Protein AF-A0A9W9FT35-F1 (afdb_monomer)

Structure (mmCIF, N/CA/C/O backbone):
data_AF-A0A9W9FT35-F1
#
_entry.id   AF-A0A9W9FT35-F1
#
loop_
_atom_site.group_PDB
_atom_site.id
_atom_site.type_symbol
_atom_site.label_atom_id
_atom_site.label_alt_id
_atom_site.label_comp_id
_atom_site.label_asym_id
_atom_site.label_entity_id
_atom_site.label_seq_id
_atom_site.pdbx_PDB_ins_code
_atom_site.Cartn_x
_atom_site.Cartn_y
_atom_site.Cartn_z
_atom_site.occupancy
_atom_site.B_iso_or_equiv
_atom_site.auth_seq_id
_atom_site.auth_comp_id
_atom_site.auth_asym_id
_atom_site.auth_atom_id
_atom_site.pdbx_PDB_model_num
ATOM 1 N N . MET A 1 1 ? 3.131 8.520 2.954 1.00 94.62 1 MET A N 1
ATOM 2 C CA . MET A 1 1 ? 3.836 8.075 1.724 1.00 94.62 1 MET A CA 1
ATOM 3 C C . MET A 1 1 ? 5.342 8.250 1.910 1.00 94.62 1 MET A C 1
ATOM 5 O O . MET A 1 1 ? 5.723 8.870 2.894 1.00 94.62 1 MET A O 1
ATOM 9 N N . ALA A 1 2 ? 6.192 7.709 1.034 1.00 96.25 2 ALA A N 1
ATOM 10 C CA . ALA A 1 2 ? 7.649 7.810 1.174 1.00 96.25 2 ALA A CA 1
ATOM 11 C C . ALA A 1 2 ? 8.342 8.036 -0.174 1.00 96.25 2 ALA A C 1
ATOM 13 O O . ALA A 1 2 ? 7.805 7.649 -1.210 1.00 96.25 2 ALA A O 1
ATOM 14 N N . TRP A 1 3 ? 9.526 8.645 -0.156 1.00 96.62 3 TRP A N 1
ATOM 15 C CA . TRP A 1 3 ? 10.438 8.666 -1.301 1.00 96.62 3 TRP A CA 1
ATOM 16 C C . TRP A 1 3 ? 11.377 7.457 -1.306 1.00 96.62 3 TRP A C 1
ATOM 18 O O . TRP A 1 3 ? 11.742 6.970 -0.234 1.00 96.62 3 TRP A O 1
ATOM 28 N N . PRO A 1 4 ? 11.832 7.008 -2.493 1.00 95.25 4 PRO A N 1
ATOM 29 C CA . PRO A 1 4 ? 12.900 6.029 -2.567 1.00 95.25 4 PRO A CA 1
ATOM 30 C C . PRO A 1 4 ? 14.214 6.643 -2.067 1.00 95.25 4 PRO A C 1
ATOM 32 O O . PRO A 1 4 ? 14.621 7.726 -2.507 1.00 95.25 4 PRO A O 1
ATOM 35 N N . GLY A 1 5 ? 14.893 5.934 -1.168 1.00 94.88 5 GLY A N 1
ATOM 36 C CA . GLY A 1 5 ? 16.193 6.357 -0.653 1.00 94.88 5 GLY A CA 1
ATOM 37 C C . GLY A 1 5 ? 17.278 6.330 -1.735 1.00 94.88 5 GLY A C 1
ATOM 38 O O . GLY A 1 5 ? 17.277 5.465 -2.612 1.00 94.88 5 GLY A O 1
ATOM 39 N N . ASN A 1 6 ? 18.244 7.251 -1.668 1.00 93.56 6 ASN A N 1
ATOM 40 C CA . ASN A 1 6 ? 19.307 7.374 -2.679 1.00 93.56 6 ASN A CA 1
ATOM 41 C C . ASN A 1 6 ? 20.170 6.107 -2.831 1.00 93.56 6 ASN A C 1
ATOM 43 O O . ASN A 1 6 ? 20.724 5.858 -3.900 1.00 93.56 6 ASN A O 1
ATOM 47 N N . LYS A 1 7 ? 20.286 5.298 -1.773 1.00 92.12 7 LYS A N 1
ATOM 48 C CA . LYS A 1 7 ? 21.061 4.048 -1.746 1.00 92.12 7 LYS A CA 1
ATOM 49 C C . LYS A 1 7 ? 20.184 2.810 -1.943 1.00 92.12 7 LYS A C 1
ATOM 51 O O . LYS A 1 7 ? 20.656 1.697 -1.732 1.00 92.12 7 LYS A O 1
ATOM 56 N N . ASN A 1 8 ? 18.910 2.975 -2.303 1.00 90.19 8 ASN A N 1
ATOM 57 C CA . ASN A 1 8 ? 18.023 1.843 -2.527 1.00 90.19 8 ASN A CA 1
ATOM 58 C C . ASN A 1 8 ? 18.444 1.091 -3.812 1.00 90.19 8 ASN A C 1
ATOM 60 O O . ASN A 1 8 ? 18.401 1.692 -4.891 1.00 90.19 8 ASN A O 1
ATOM 64 N N . PRO A 1 9 ? 18.826 -0.200 -3.732 1.00 87.38 9 PRO A N 1
ATOM 65 C CA . PRO A 1 9 ? 19.343 -0.956 -4.874 1.00 87.38 9 PRO A CA 1
ATOM 66 C C . PRO A 1 9 ? 18.324 -1.116 -6.015 1.00 87.38 9 PRO A C 1
ATOM 68 O O . PRO A 1 9 ? 18.724 -1.208 -7.175 1.00 87.38 9 PRO A O 1
ATOM 71 N N . ASN A 1 10 ? 17.022 -1.069 -5.718 1.00 85.00 10 ASN A N 1
ATOM 72 C CA . ASN A 1 10 ? 15.951 -1.281 -6.692 1.00 85.00 10 ASN A CA 1
ATOM 73 C C . ASN A 1 10 ? 15.797 -0.116 -7.686 1.00 85.00 10 ASN A C 1
ATOM 75 O O . ASN A 1 10 ? 15.223 -0.290 -8.760 1.00 85.00 10 ASN A O 1
ATOM 79 N N . TYR A 1 11 ? 16.359 1.061 -7.379 1.00 87.81 11 TYR A N 1
ATOM 80 C CA . TYR A 1 11 ? 16.189 2.281 -8.182 1.00 87.81 11 TYR A CA 1
ATOM 81 C C . TYR A 1 11 ? 17.504 2.851 -8.740 1.00 87.81 11 TYR A C 1
ATOM 83 O O . TYR A 1 11 ? 17.547 4.004 -9.162 1.00 87.81 11 TYR A O 1
ATOM 91 N N . GLN A 1 12 ? 18.579 2.055 -8.787 1.00 86.25 12 GLN A N 1
ATOM 92 C CA . GLN A 1 12 ? 19.913 2.517 -9.217 1.00 86.25 12 GLN A CA 1
ATOM 93 C C . GLN A 1 12 ? 20.085 2.658 -10.741 1.00 86.25 12 GLN A C 1
ATOM 95 O O . GLN A 1 12 ? 21.112 3.151 -11.210 1.00 86.25 12 GLN A O 1
ATOM 100 N N . LYS A 1 13 ? 19.090 2.261 -11.547 1.00 85.75 13 LYS A N 1
ATOM 101 C CA . LYS A 1 13 ? 19.099 2.519 -12.996 1.00 85.75 13 LYS A CA 1
ATOM 102 C C . LYS A 1 13 ? 19.101 4.030 -13.261 1.00 85.75 13 LYS A C 1
ATOM 104 O O . LYS A 1 13 ? 18.364 4.776 -12.612 1.00 85.75 13 LYS A O 1
ATOM 109 N N . ASN A 1 14 ? 19.882 4.473 -14.250 1.00 82.75 14 ASN A N 1
ATOM 110 C CA . ASN A 1 14 ? 20.058 5.896 -14.558 1.00 82.75 14 ASN A CA 1
ATOM 111 C C . ASN A 1 14 ? 18.705 6.627 -14.692 1.00 82.75 14 ASN A C 1
ATOM 113 O O . ASN A 1 14 ? 17.808 6.165 -15.394 1.00 82.75 14 ASN A O 1
ATOM 117 N N . GLY A 1 15 ? 18.548 7.744 -13.979 1.00 84.31 15 GLY A N 1
ATOM 118 C CA . GLY A 1 15 ? 17.333 8.564 -13.974 1.00 84.31 15 GLY A CA 1
ATOM 119 C C . GLY A 1 15 ? 16.149 8.031 -13.151 1.00 84.31 15 GLY A C 1
ATOM 120 O O . GLY A 1 15 ? 15.215 8.795 -12.905 1.00 84.31 15 GLY A O 1
ATOM 121 N N . SER A 1 16 ? 16.179 6.785 -12.661 1.00 86.44 16 SER A N 1
ATOM 122 C CA . SER A 1 16 ? 15.024 6.164 -11.982 1.00 86.44 16 SER A CA 1
ATOM 123 C C . SER A 1 16 ? 14.661 6.865 -10.673 1.00 86.44 16 SER A C 1
ATOM 125 O O . SER A 1 16 ? 13.506 7.236 -10.481 1.00 86.44 16 SER A O 1
ATOM 127 N N . LEU A 1 17 ? 15.643 7.146 -9.808 1.00 90.94 17 LEU A N 1
ATOM 128 C CA . LEU A 1 17 ? 15.420 7.897 -8.563 1.00 90.94 17 LEU A CA 1
ATOM 129 C C . LEU A 1 17 ? 14.847 9.298 -8.804 1.00 90.94 17 LEU A 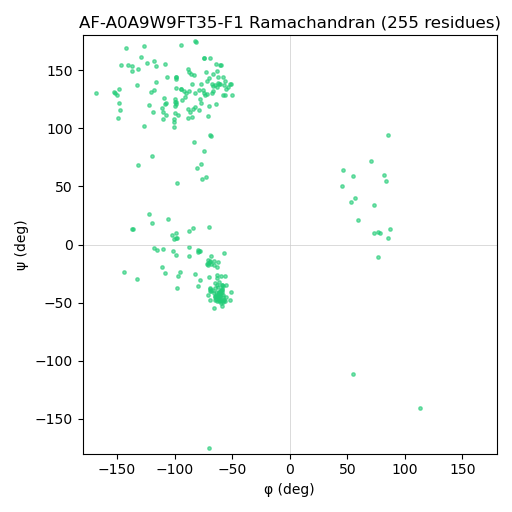C 1
ATOM 131 O O . LEU A 1 17 ? 14.020 9.775 -8.031 1.00 90.94 17 LEU A O 1
ATOM 135 N N . VAL A 1 18 ? 15.297 9.987 -9.856 1.00 90.62 18 VAL A N 1
ATOM 136 C CA . VAL A 1 18 ? 14.799 11.331 -10.188 1.00 90.62 18 VAL A CA 1
ATOM 137 C C . VAL A 1 18 ? 13.353 11.247 -10.664 1.00 90.62 18 VAL A C 1
ATOM 139 O O . VAL A 1 18 ? 12.507 11.981 -10.158 1.00 90.62 18 VAL A O 1
ATOM 142 N N . ARG A 1 19 ? 13.054 10.320 -11.583 1.00 88.94 19 ARG A N 1
ATOM 143 C CA . ARG A 1 19 ? 11.694 10.095 -12.082 1.00 88.94 19 ARG A CA 1
ATOM 144 C C . ARG A 1 19 ? 10.741 9.725 -10.947 1.00 88.94 19 ARG A C 1
ATOM 146 O O . ARG A 1 19 ? 9.741 10.405 -10.772 1.00 88.94 19 ARG A O 1
ATOM 153 N N . MET A 1 20 ? 11.080 8.720 -10.139 1.00 90.31 20 MET A N 1
ATOM 154 C CA . MET A 1 20 ? 10.239 8.271 -9.023 1.00 90.31 20 MET A CA 1
ATOM 155 C C . MET A 1 20 ? 9.955 9.393 -8.023 1.00 90.31 20 MET A C 1
ATOM 157 O O . MET A 1 20 ? 8.814 9.567 -7.605 1.00 90.31 20 MET A O 1
ATOM 161 N N . ARG A 1 21 ? 10.964 10.196 -7.663 1.00 93.62 21 ARG A N 1
ATOM 162 C CA . ARG A 1 21 ? 10.756 11.345 -6.769 1.00 93.62 21 ARG A CA 1
ATOM 163 C C . ARG A 1 21 ? 9.844 12.397 -7.392 1.00 93.62 21 ARG A C 1
ATOM 165 O O . ARG A 1 21 ? 8.976 12.901 -6.690 1.00 93.62 21 ARG A O 1
ATOM 172 N N . ASN A 1 22 ? 9.988 12.690 -8.686 1.00 93.19 22 ASN A N 1
ATOM 173 C CA . ASN A 1 22 ? 9.091 13.614 -9.384 1.00 93.19 22 ASN A CA 1
ATOM 174 C C . ASN A 1 22 ? 7.633 13.122 -9.361 1.00 93.19 22 ASN A C 1
ATOM 176 O O . ASN A 1 22 ? 6.750 13.901 -9.007 1.00 93.19 22 ASN A O 1
ATOM 180 N N . GLU A 1 23 ? 7.391 11.845 -9.673 1.00 91.31 23 GLU A N 1
ATOM 181 C CA . GLU A 1 23 ? 6.044 11.254 -9.656 1.00 91.31 23 GLU A CA 1
ATOM 182 C C . GLU A 1 23 ? 5.439 11.272 -8.246 1.00 91.31 23 GLU A C 1
ATOM 184 O O . GLU A 1 23 ? 4.330 11.759 -8.036 1.00 91.31 23 GLU A O 1
ATOM 189 N N . LEU A 1 24 ? 6.196 10.829 -7.238 1.00 94.81 24 LEU A N 1
ATOM 190 C CA . LEU A 1 24 ? 5.739 10.830 -5.847 1.00 94.81 24 LEU A CA 1
ATOM 191 C C . LEU A 1 24 ? 5.507 12.250 -5.319 1.00 94.81 24 LEU A C 1
ATOM 193 O O . LEU A 1 24 ? 4.590 12.462 -4.530 1.00 94.81 24 LEU A O 1
ATOM 197 N N . THR A 1 25 ? 6.288 13.238 -5.764 1.00 96.00 25 THR A N 1
ATOM 198 C CA . THR A 1 25 ? 6.014 14.650 -5.474 1.00 96.00 25 THR A CA 1
ATOM 199 C C . THR A 1 25 ? 4.713 15.114 -6.116 1.00 96.00 25 THR A C 1
ATOM 201 O O . THR A 1 25 ? 3.930 15.777 -5.441 1.00 96.00 25 THR A O 1
ATOM 204 N N . ALA A 1 26 ? 4.458 14.775 -7.381 1.00 94.19 26 ALA A N 1
ATOM 205 C CA . ALA A 1 26 ? 3.217 15.146 -8.057 1.00 94.19 26 ALA A CA 1
ATOM 206 C C . ALA A 1 26 ? 1.992 14.533 -7.357 1.00 94.19 26 ALA A C 1
ATOM 208 O O . ALA A 1 26 ? 1.019 15.238 -7.096 1.00 94.19 26 ALA A O 1
ATOM 209 N N . ILE A 1 27 ? 2.079 13.257 -6.967 1.00 94.19 27 ILE A N 1
ATOM 210 C CA . ILE A 1 27 ? 1.039 12.564 -6.194 1.00 94.19 27 ILE A CA 1
ATOM 211 C C . ILE A 1 27 ? 0.830 13.241 -4.835 1.00 94.19 27 ILE A C 1
ATOM 213 O O . ILE A 1 27 ? -0.304 13.548 -4.476 1.00 94.19 27 ILE A O 1
ATOM 217 N N . ALA A 1 28 ? 1.907 13.520 -4.091 1.00 95.94 28 ALA A N 1
ATOM 218 C CA . ALA A 1 28 ? 1.822 14.187 -2.793 1.00 95.94 28 ALA A CA 1
ATOM 219 C C . ALA A 1 28 ? 1.140 15.556 -2.899 1.00 95.94 28 ALA A C 1
ATOM 221 O O . ALA A 1 28 ? 0.249 15.839 -2.106 1.00 95.94 28 ALA A O 1
ATOM 222 N N . LYS A 1 29 ? 1.517 16.363 -3.903 1.00 95.44 29 LYS A N 1
ATOM 223 C CA . LYS A 1 29 ? 0.904 17.672 -4.175 1.00 95.44 29 LYS A CA 1
ATOM 224 C C . LYS A 1 29 ? -0.583 17.547 -4.499 1.00 95.44 29 LYS A C 1
ATOM 226 O O . LYS A 1 29 ? -1.394 18.279 -3.948 1.00 95.44 29 LYS A O 1
ATOM 231 N N . ALA A 1 30 ? -0.953 16.594 -5.355 1.00 94.00 30 ALA A N 1
ATOM 232 C CA . ALA A 1 30 ? -2.352 16.363 -5.705 1.00 94.00 30 ALA A CA 1
ATOM 233 C C . ALA A 1 30 ? -3.193 15.964 -4.482 1.00 94.00 30 ALA A C 1
ATOM 235 O O . ALA A 1 30 ? -4.312 16.443 -4.320 1.00 94.00 30 ALA A O 1
ATOM 236 N N . ILE A 1 31 ? -2.655 15.110 -3.606 1.00 95.38 31 ILE A N 1
ATOM 237 C CA . ILE A 1 31 ? -3.328 14.706 -2.365 1.00 95.38 31 ILE A CA 1
ATOM 238 C C . ILE A 1 31 ? -3.414 15.886 -1.384 1.00 95.38 31 ILE A C 1
ATOM 240 O O . ILE A 1 31 ? -4.464 16.086 -0.769 1.00 95.38 31 ILE A O 1
ATOM 244 N N . SER A 1 32 ? -2.357 16.702 -1.276 1.00 95.94 32 SER A N 1
ATOM 245 C CA . SER A 1 32 ? -2.303 17.846 -0.356 1.00 95.94 32 SER A CA 1
ATOM 246 C C . SER A 1 32 ? -3.247 18.994 -0.697 1.00 95.94 32 SER A C 1
ATOM 248 O O . SER A 1 32 ? -3.457 19.875 0.132 1.00 95.94 32 SER A O 1
ATOM 250 N N . GLU A 1 33 ? -3.890 18.979 -1.862 1.00 94.62 33 GLU A N 1
ATOM 251 C CA . GLU A 1 33 ? -5.011 19.882 -2.148 1.00 94.62 33 GLU A CA 1
ATOM 252 C C . GLU A 1 33 ? -6.270 19.562 -1.332 1.00 94.62 33 GLU A C 1
ATOM 254 O O . GLU A 1 33 ? -7.190 20.381 -1.260 1.00 94.62 33 GLU A O 1
ATOM 259 N N . PHE A 1 34 ? -6.321 18.381 -0.709 1.00 95.00 34 PHE A N 1
ATOM 260 C CA . PHE A 1 34 ? -7.537 17.858 -0.093 1.00 95.00 34 PHE A CA 1
ATOM 261 C C . PHE A 1 34 ? -7.353 17.304 1.315 1.00 95.00 34 PHE A C 1
ATOM 263 O O . PHE A 1 34 ? -8.300 17.351 2.097 1.00 95.00 34 PHE A O 1
ATOM 270 N N . VAL A 1 35 ? -6.170 16.774 1.639 1.00 95.56 35 VAL A N 1
ATOM 271 C CA . VAL A 1 35 ? -5.850 16.257 2.977 1.00 95.56 35 VAL A CA 1
ATOM 272 C C . VAL A 1 35 ? -4.378 16.474 3.328 1.00 95.56 35 VAL A C 1
ATOM 274 O O . VAL A 1 35 ? -3.543 16.521 2.429 1.00 95.56 35 VAL A O 1
ATOM 277 N N . PRO A 1 36 ? -4.010 16.564 4.618 1.00 96.00 36 PRO A N 1
ATOM 278 C CA . PRO A 1 36 ? -2.607 16.577 5.022 1.00 96.00 36 PRO A CA 1
ATOM 279 C C . PRO A 1 36 ? -1.858 15.323 4.555 1.00 96.00 36 PRO A C 1
ATOM 281 O O . PRO A 1 36 ? -2.397 14.215 4.577 1.00 96.00 36 PRO A O 1
ATOM 284 N N . VAL A 1 37 ? -0.589 15.490 4.185 1.00 96.62 37 VAL A N 1
ATOM 285 C CA . VAL A 1 37 ? 0.280 14.395 3.739 1.00 96.62 37 VAL A CA 1
ATOM 286 C C . VAL A 1 37 ? 1.493 14.309 4.648 1.00 96.62 37 VAL A C 1
ATOM 288 O O . VAL A 1 37 ? 2.185 15.297 4.850 1.00 96.62 37 VAL A O 1
ATOM 291 N N . ILE A 1 38 ? 1.804 13.108 5.132 1.00 96.94 38 ILE A N 1
ATOM 292 C CA . ILE A 1 38 ? 3.108 12.813 5.734 1.00 96.94 38 ILE A CA 1
ATOM 293 C C . ILE A 1 38 ? 3.976 12.129 4.674 1.00 96.94 38 ILE A C 1
ATOM 295 O O . ILE A 1 38 ? 3.616 11.062 4.152 1.00 96.94 38 ILE A O 1
ATOM 299 N N . LEU A 1 39 ? 5.116 12.743 4.357 1.00 97.69 39 LEU A N 1
ATOM 300 C CA . LEU A 1 39 ? 6.115 12.235 3.423 1.00 97.69 39 LEU A CA 1
ATOM 301 C C . LEU A 1 39 ? 7.380 11.823 4.183 1.00 97.69 39 LEU A C 1
ATOM 303 O O . LEU A 1 39 ? 8.091 12.663 4.734 1.00 97.69 39 LEU A O 1
ATOM 307 N N . LEU A 1 40 ? 7.673 10.523 4.184 1.00 97.31 40 LEU A N 1
ATOM 308 C CA . LEU A 1 40 ? 8.914 9.983 4.735 1.00 97.31 40 LEU A CA 1
ATOM 309 C C . LEU A 1 40 ? 10.039 10.112 3.705 1.00 97.31 40 LEU A C 1
ATOM 311 O O . LEU A 1 40 ? 9.879 9.703 2.552 1.00 97.31 40 LEU A O 1
ATOM 315 N N . VAL A 1 41 ? 11.180 10.658 4.115 1.00 97.31 41 VAL A N 1
ATOM 316 C CA . VAL A 1 41 ? 12.350 10.848 3.242 1.00 97.31 41 VAL A CA 1
ATOM 317 C C . VAL A 1 41 ? 13.633 10.467 3.968 1.00 97.31 41 VAL A C 1
ATOM 319 O O . VAL A 1 41 ? 13.734 10.636 5.184 1.00 97.31 41 VAL A O 1
ATOM 322 N N . SER A 1 42 ? 14.639 9.979 3.243 1.00 96.06 42 SER A N 1
ATOM 323 C CA . SER A 1 42 ? 15.976 9.786 3.814 1.00 96.06 42 SER A CA 1
ATOM 324 C C . SER A 1 42 ? 16.552 11.136 4.258 1.00 96.06 42 SER A C 1
ATOM 326 O O . SER A 1 42 ? 16.312 12.153 3.604 1.00 96.06 42 SER A O 1
ATOM 328 N N . ARG A 1 43 ? 17.310 11.177 5.365 1.00 96.00 43 ARG A N 1
ATOM 329 C CA . ARG A 1 43 ? 17.860 12.439 5.914 1.00 96.00 43 ARG A CA 1
ATOM 330 C C . ARG A 1 43 ? 18.608 13.289 4.883 1.00 96.00 43 ARG A C 1
ATOM 332 O O . ARG A 1 43 ? 18.450 14.505 4.868 1.00 96.00 43 ARG A O 1
ATOM 339 N N . ASP A 1 44 ? 19.389 12.657 4.014 1.00 96.12 44 ASP A N 1
ATOM 340 C CA . ASP A 1 44 ? 20.160 13.309 2.951 1.00 96.12 44 ASP A CA 1
ATOM 341 C C . ASP A 1 44 ? 19.288 13.899 1.828 1.00 96.12 44 ASP A C 1
ATOM 343 O O . ASP A 1 44 ? 19.761 14.722 1.049 1.00 96.12 44 ASP A O 1
ATOM 347 N N . GLN A 1 45 ? 18.009 13.522 1.757 1.00 96.94 45 GLN A N 1
ATOM 348 C CA . GLN A 1 45 ? 17.040 14.009 0.772 1.00 96.94 45 GLN A CA 1
ATOM 349 C C . GLN A 1 45 ? 16.091 15.085 1.333 1.00 96.94 45 GLN A C 1
ATOM 351 O O . GLN A 1 45 ? 15.318 15.662 0.568 1.00 96.94 45 GLN A O 1
ATOM 356 N N . VAL A 1 46 ? 16.142 15.389 2.638 1.00 97.88 46 VAL A N 1
ATOM 357 C CA . VAL A 1 46 ? 15.262 16.388 3.278 1.00 97.88 46 VAL A CA 1
ATOM 358 C C . VAL A 1 46 ? 15.338 17.768 2.608 1.00 97.88 46 VAL A C 1
ATOM 360 O O . VAL A 1 46 ? 14.269 18.316 2.335 1.00 97.88 46 VAL A O 1
ATOM 363 N N . PRO A 1 47 ? 16.523 18.329 2.279 1.00 97.81 47 PRO A N 1
ATOM 364 C CA . PRO A 1 47 ? 16.586 19.644 1.636 1.00 97.81 47 PRO A CA 1
ATOM 365 C C . PRO A 1 47 ? 15.875 19.687 0.273 1.00 97.81 47 PRO A C 1
ATOM 367 O O . PRO A 1 47 ? 15.156 20.640 -0.015 1.00 97.81 47 PRO A O 1
ATOM 370 N N . ASP A 1 48 ? 16.013 18.631 -0.540 1.00 97.19 48 ASP A N 1
ATOM 371 C CA . ASP A 1 48 ? 15.328 18.508 -1.839 1.00 97.19 48 ASP A CA 1
ATOM 372 C C . ASP A 1 48 ? 13.803 18.409 -1.649 1.00 97.19 48 ASP A C 1
ATOM 374 O O . ASP A 1 48 ? 13.031 19.071 -2.343 1.00 97.19 48 ASP A O 1
ATOM 378 N N . ALA A 1 49 ? 13.345 17.646 -0.649 1.00 97.31 49 ALA A N 1
ATOM 379 C CA . ALA A 1 49 ? 11.925 17.583 -0.302 1.00 97.31 49 ALA A CA 1
ATOM 380 C C . ALA A 1 49 ? 11.384 18.960 0.092 1.00 97.31 49 ALA A C 1
ATOM 382 O O . ALA A 1 49 ? 10.393 19.420 -0.472 1.00 97.31 49 ALA A O 1
ATOM 383 N N . GLN A 1 50 ? 12.063 19.651 1.007 1.00 97.25 50 GLN A N 1
ATOM 384 C CA . GLN A 1 50 ? 11.648 20.971 1.478 1.00 97.25 50 GLN A CA 1
ATOM 385 C C . GLN A 1 50 ? 11.576 21.980 0.332 1.00 97.25 50 GLN A C 1
ATOM 387 O O . GLN A 1 50 ? 10.602 22.722 0.238 1.00 97.25 50 GLN A O 1
ATOM 392 N N . GLN A 1 51 ? 12.547 21.957 -0.584 1.00 96.94 51 GLN A N 1
ATOM 393 C CA . GLN A 1 51 ? 12.532 22.815 -1.765 1.00 96.94 51 GLN A CA 1
ATOM 394 C C . GLN A 1 51 ? 11.316 22.540 -2.665 1.00 96.94 51 GLN A C 1
ATOM 396 O O . GLN A 1 51 ? 10.663 23.470 -3.136 1.00 96.94 51 GLN A O 1
ATOM 401 N N . ARG A 1 52 ? 10.964 21.271 -2.900 1.00 96.06 52 ARG A N 1
ATOM 402 C CA . ARG A 1 52 ? 9.839 20.899 -3.781 1.00 96.06 52 ARG A CA 1
ATOM 403 C C . ARG A 1 52 ? 8.465 21.233 -3.212 1.00 96.06 52 ARG A C 1
ATOM 405 O O . ARG A 1 52 ? 7.535 21.456 -3.994 1.00 96.06 52 ARG A O 1
ATOM 412 N N . PHE A 1 53 ? 8.347 21.260 -1.887 1.00 96.25 53 PHE A N 1
ATOM 413 C CA . PHE A 1 53 ? 7.126 21.597 -1.150 1.00 96.25 53 PHE A CA 1
ATOM 414 C C . PHE A 1 53 ? 7.190 22.994 -0.506 1.00 96.25 53 PHE A C 1
ATOM 416 O O . PHE A 1 53 ? 6.451 23.274 0.434 1.00 96.25 53 PHE A O 1
ATOM 423 N N . GLN A 1 54 ? 8.057 23.884 -1.012 1.00 93.69 54 GLN A N 1
ATOM 424 C CA . GLN A 1 54 ? 8.132 25.279 -0.554 1.00 93.69 54 GLN A CA 1
ATOM 425 C C . GLN A 1 54 ? 6.832 26.049 -0.840 1.00 93.69 54 GLN A C 1
ATOM 427 O O . GLN A 1 54 ? 6.418 26.913 -0.066 1.00 93.69 54 GLN A O 1
ATOM 432 N N . GLU A 1 55 ? 6.188 25.730 -1.966 1.00 90.31 55 GLU A N 1
ATOM 433 C CA . GLU A 1 55 ? 4.887 26.265 -2.343 1.00 90.31 55 GLU A CA 1
ATOM 434 C C . GLU A 1 55 ? 3.813 25.542 -1.542 1.00 90.31 55 GLU A C 1
ATOM 436 O O . GLU A 1 55 ? 3.738 24.311 -1.544 1.00 90.31 55 GLU A O 1
ATOM 441 N N . LYS A 1 56 ? 2.985 26.318 -0.844 1.00 86.25 56 LYS A N 1
ATOM 442 C CA . LYS A 1 56 ? 1.910 25.767 -0.027 1.00 86.25 56 LYS A CA 1
ATOM 443 C C . LYS A 1 56 ? 0.782 25.253 -0.919 1.00 86.25 56 LYS A C 1
ATOM 445 O O . LYS A 1 56 ? 0.260 26.005 -1.736 1.00 86.25 56 LYS A O 1
ATOM 450 N N . SER A 1 57 ? 0.377 24.011 -0.680 1.00 91.31 57 SER A N 1
ATOM 451 C CA . SER A 1 57 ? -0.949 23.501 -1.041 1.00 91.31 57 SER A CA 1
ATOM 452 C C . SER A 1 57 ? -1.985 23.913 0.010 1.00 91.31 57 SER A C 1
ATOM 454 O O . SER A 1 57 ? -1.635 24.465 1.060 1.00 91.31 57 SER A O 1
ATOM 456 N N . HIS A 1 58 ? -3.265 23.622 -0.240 1.00 94.00 58 HIS A N 1
ATOM 457 C CA . HIS A 1 58 ? -4.330 23.839 0.746 1.00 94.00 58 HIS A CA 1
ATOM 458 C C . HIS A 1 58 ? -4.071 23.140 2.092 1.00 94.00 58 HIS A C 1
ATOM 460 O O . HIS A 1 58 ? -4.399 23.693 3.142 1.00 94.00 58 HIS A O 1
ATOM 466 N N . HIS A 1 59 ? -3.444 21.961 2.077 1.00 96.06 59 HIS A N 1
ATOM 467 C CA . HIS A 1 59 ? -3.003 21.243 3.270 1.00 96.06 59 HIS A CA 1
ATOM 468 C C . HIS A 1 59 ? -1.484 21.057 3.300 1.00 96.06 59 HIS A C 1
ATOM 470 O O . HIS A 1 59 ? -0.793 21.105 2.282 1.00 96.06 59 HIS A O 1
ATOM 476 N N . ALA A 1 60 ? -0.957 20.843 4.506 1.00 94.62 60 ALA A N 1
ATOM 477 C CA . ALA A 1 60 ? 0.472 20.677 4.719 1.00 94.62 60 ALA A CA 1
ATOM 478 C C . ALA A 1 60 ? 0.985 19.328 4.192 1.00 94.62 60 ALA A C 1
ATOM 480 O O . ALA A 1 60 ? 0.355 18.286 4.391 1.00 94.62 60 ALA A O 1
ATOM 481 N N . VAL A 1 61 ? 2.182 19.360 3.601 1.00 97.50 61 VAL A N 1
ATOM 482 C CA . VAL A 1 61 ? 3.024 18.179 3.393 1.00 97.50 61 VAL A CA 1
ATOM 483 C C . VAL A 1 61 ? 4.096 18.177 4.481 1.00 97.50 61 VAL A C 1
ATOM 485 O O . VAL A 1 61 ? 5.068 18.929 4.419 1.00 97.50 61 VAL A O 1
ATOM 488 N N . GLU A 1 62 ? 3.900 17.362 5.512 1.00 96.69 62 GLU A N 1
ATOM 489 C CA . GLU A 1 62 ? 4.856 17.181 6.599 1.00 96.69 62 GLU A CA 1
ATOM 490 C C . GLU A 1 62 ? 5.981 16.243 6.148 1.00 96.69 62 GLU A C 1
ATOM 492 O O . GLU A 1 62 ? 5.764 15.060 5.877 1.00 96.69 62 GLU A O 1
ATOM 497 N N . ILE A 1 63 ? 7.200 16.774 6.077 1.00 97.75 63 ILE A N 1
ATOM 498 C CA . ILE A 1 63 ? 8.392 16.000 5.732 1.00 97.75 63 ILE A CA 1
ATOM 499 C C . ILE A 1 63 ? 8.972 15.409 7.014 1.00 97.75 63 ILE A C 1
ATOM 501 O O . ILE A 1 63 ? 9.444 16.144 7.882 1.00 97.75 63 ILE A O 1
ATOM 505 N N . LYS A 1 64 ? 8.987 14.078 7.109 1.00 96.00 64 LYS A N 1
ATOM 506 C CA . LYS A 1 64 ? 9.623 13.354 8.214 1.00 96.00 64 LYS A CA 1
ATOM 507 C C . LYS A 1 64 ? 10.886 12.656 7.740 1.00 96.00 64 LYS A C 1
ATOM 509 O O . LYS A 1 64 ? 10.865 11.823 6.834 1.00 96.00 64 LYS A O 1
ATOM 514 N N . ALA A 1 65 ? 11.994 13.018 8.372 1.00 95.94 65 ALA A N 1
ATOM 515 C CA . ALA A 1 65 ? 13.299 12.468 8.062 1.00 95.94 65 ALA A CA 1
ATOM 516 C C . ALA A 1 65 ? 13.466 11.082 8.698 1.00 95.94 65 ALA A C 1
ATOM 518 O O . ALA A 1 65 ? 13.208 10.910 9.887 1.00 95.94 65 ALA A O 1
ATOM 519 N N . MET A 1 66 ? 13.948 10.121 7.918 1.00 94.25 66 MET A N 1
ATOM 520 C CA . MET A 1 66 ? 14.236 8.765 8.369 1.00 94.25 66 MET A CA 1
ATOM 521 C C . MET A 1 66 ? 15.728 8.467 8.259 1.00 94.25 66 MET A C 1
ATOM 523 O O . MET A 1 66 ? 16.381 8.781 7.258 1.00 94.25 66 MET A O 1
ATOM 527 N N . ASP A 1 67 ? 16.248 7.774 9.267 1.00 91.88 67 ASP A N 1
ATOM 528 C CA . ASP A 1 67 ? 17.584 7.178 9.264 1.00 91.88 67 ASP A CA 1
ATOM 529 C C . ASP A 1 67 ? 17.594 5.889 8.430 1.00 91.88 67 ASP A C 1
ATOM 531 O O . ASP A 1 67 ? 17.654 4.775 8.946 1.00 91.88 67 ASP A O 1
ATOM 535 N N . SER A 1 68 ? 17.443 6.031 7.115 1.00 90.62 68 SER A N 1
ATOM 536 C CA . SER A 1 68 ? 17.529 4.931 6.153 1.00 90.62 68 SER A CA 1
ATOM 537 C C . SER A 1 68 ? 17.988 5.462 4.805 1.00 90.62 68 SER A C 1
ATOM 539 O O . SER A 1 68 ? 17.421 6.425 4.298 1.00 90.62 68 SER A O 1
ATOM 541 N N . GLY A 1 69 ? 18.989 4.822 4.201 1.00 90.44 69 GLY A N 1
ATOM 542 C CA . GLY A 1 69 ? 19.416 5.132 2.832 1.00 90.44 69 GLY A CA 1
ATOM 543 C C . GLY A 1 69 ? 18.644 4.359 1.761 1.00 90.44 69 GLY A C 1
ATOM 544 O O . GLY A 1 69 ? 18.793 4.656 0.579 1.00 90.44 69 GLY A O 1
ATOM 545 N N . SER A 1 70 ? 17.847 3.366 2.161 1.00 92.38 70 SER A N 1
ATOM 546 C CA . SER A 1 70 ? 17.220 2.379 1.276 1.00 92.38 70 SER A CA 1
ATOM 547 C C . SER A 1 70 ? 15.691 2.350 1.386 1.00 92.38 70 SER A C 1
ATOM 549 O O . SER A 1 70 ? 15.074 1.325 1.106 1.00 92.38 70 SER A O 1
ATOM 551 N N . LEU A 1 71 ? 15.072 3.468 1.787 1.00 94.56 71 LEU A N 1
ATOM 552 C CA . LEU A 1 71 ? 13.614 3.576 1.885 1.00 94.56 71 LEU A CA 1
ATOM 553 C C . LEU A 1 71 ? 12.927 3.115 0.598 1.00 94.56 71 LEU A C 1
ATOM 555 O O . LEU A 1 71 ? 13.368 3.444 -0.506 1.00 94.56 71 LEU A O 1
ATOM 559 N N . GLU A 1 72 ? 11.845 2.368 0.765 1.00 93.69 72 GLU A N 1
ATOM 560 C CA . GLU A 1 72 ? 10.917 1.970 -0.287 1.00 93.69 72 GLU A CA 1
ATOM 561 C C . GLU A 1 72 ? 9.686 2.892 -0.290 1.00 93.69 72 GLU A C 1
ATOM 563 O O . GLU A 1 72 ? 9.193 3.251 0.778 1.00 93.69 72 GLU A O 1
ATOM 568 N N . PRO A 1 73 ? 9.128 3.262 -1.456 1.00 93.75 73 PRO A N 1
ATOM 569 C CA . PRO A 1 73 ? 7.923 4.086 -1.529 1.00 93.75 73 PRO A CA 1
ATOM 570 C C . PRO A 1 73 ? 6.616 3.302 -1.293 1.00 93.75 73 PRO A C 1
ATOM 572 O O . PRO A 1 73 ? 5.548 3.913 -1.216 1.00 93.75 73 PRO A O 1
ATOM 575 N N . TRP A 1 74 ? 6.680 1.973 -1.141 1.00 93.50 74 TRP A N 1
ATOM 576 C CA . TRP A 1 74 ? 5.544 1.042 -1.042 1.00 93.50 74 TRP A CA 1
ATOM 577 C C . TRP A 1 74 ? 4.846 1.061 0.325 1.00 93.50 74 TRP A C 1
ATOM 579 O O . TRP A 1 74 ? 4.709 0.058 1.021 1.00 93.50 74 TRP A O 1
ATOM 589 N N . MET A 1 75 ? 4.393 2.243 0.737 1.00 94.12 75 MET A N 1
ATOM 590 C CA . MET A 1 75 ? 3.808 2.460 2.061 1.00 94.12 75 MET A CA 1
ATOM 591 C C . MET A 1 75 ? 2.488 1.717 2.282 1.00 94.12 75 MET A C 1
ATOM 593 O O . MET A 1 75 ? 2.106 1.544 3.430 1.00 94.12 75 MET A O 1
ATOM 597 N N . ARG A 1 76 ? 1.798 1.261 1.228 1.00 91.88 76 ARG A N 1
ATOM 598 C CA . ARG A 1 76 ? 0.611 0.403 1.372 1.00 91.88 76 ARG A CA 1
ATOM 599 C C . ARG A 1 76 ? 0.937 -0.891 2.125 1.00 91.88 76 ARG A C 1
ATOM 601 O O . ARG A 1 76 ? 0.153 -1.289 2.978 1.00 91.88 76 ARG A O 1
ATOM 608 N N . ASP A 1 77 ? 2.105 -1.466 1.854 1.00 90.00 77 ASP A N 1
ATOM 609 C CA . ASP A 1 77 ? 2.501 -2.782 2.368 1.00 90.00 77 ASP A CA 1
ATOM 610 C C . ASP A 1 77 ? 3.381 -2.671 3.615 1.00 90.00 77 ASP A C 1
ATOM 612 O O . ASP A 1 77 ? 3.451 -3.588 4.432 1.00 90.00 77 ASP A O 1
ATOM 616 N N . ILE A 1 78 ? 4.103 -1.552 3.727 1.00 92.81 78 ILE A N 1
ATOM 617 C CA . ILE A 1 78 ? 5.123 -1.335 4.754 1.00 92.81 78 ILE A CA 1
ATOM 618 C C . ILE A 1 78 ? 4.574 -0.528 5.932 1.00 92.81 78 ILE A C 1
ATOM 620 O O . ILE A 1 78 ? 4.989 -0.747 7.069 1.00 92.81 78 ILE A O 1
ATOM 624 N N . ALA A 1 79 ? 3.711 0.459 5.675 1.00 91.44 79 ALA A N 1
ATOM 625 C CA . ALA A 1 79 ? 3.269 1.374 6.717 1.00 91.44 79 ALA A CA 1
ATOM 626 C C . ALA A 1 79 ? 2.255 0.703 7.666 1.00 91.44 79 ALA A C 1
ATOM 628 O O . ALA A 1 79 ? 1.632 -0.300 7.314 1.00 91.44 79 ALA A O 1
ATOM 629 N N . PRO A 1 80 ? 2.063 1.260 8.874 1.00 92.12 80 PRO A N 1
ATOM 630 C CA . PRO A 1 80 ? 1.122 0.717 9.846 1.00 92.12 80 PRO A CA 1
ATOM 631 C C . PRO A 1 80 ? -0.308 0.631 9.296 1.00 92.12 80 PRO A C 1
ATOM 633 O O . PRO A 1 80 ? -0.812 1.587 8.702 1.00 92.12 80 PRO A O 1
ATOM 636 N N . THR A 1 81 ? -0.995 -0.482 9.564 1.00 93.19 81 THR A N 1
ATOM 637 C CA . THR A 1 81 ? -2.447 -0.579 9.348 1.00 93.19 81 THR A CA 1
ATOM 638 C C . THR A 1 81 ? -3.163 -0.115 10.607 1.00 93.19 81 THR A C 1
ATOM 640 O O . THR A 1 81 ? -3.129 -0.796 11.629 1.00 93.19 81 THR A O 1
ATOM 643 N N . PHE A 1 82 ? -3.793 1.055 10.555 1.00 93.94 82 PHE A N 1
ATOM 644 C CA . PHE A 1 82 ? -4.509 1.608 11.702 1.00 93.94 82 PHE A CA 1
ATOM 645 C C . PHE A 1 82 ? -5.865 0.928 11.913 1.00 93.94 82 PHE A C 1
ATOM 647 O O . PHE A 1 82 ? -6.606 0.697 10.958 1.00 93.94 82 PHE A O 1
ATOM 654 N N . VAL A 1 83 ? -6.191 0.649 13.173 1.00 93.50 83 VAL A N 1
ATOM 655 C CA . VAL A 1 83 ? -7.464 0.058 13.609 1.00 93.50 83 VAL A CA 1
ATOM 656 C C . VAL A 1 83 ? -7.968 0.783 14.853 1.00 93.50 83 VAL A C 1
ATOM 658 O O . VAL A 1 83 ? -7.173 1.335 15.610 1.00 93.50 83 VAL A O 1
ATOM 661 N N . PHE A 1 84 ? -9.279 0.780 15.074 1.00 92.50 84 PHE A N 1
ATOM 662 C CA . PHE A 1 84 ? -9.870 1.226 16.336 1.00 92.50 84 PHE A CA 1
ATOM 663 C C . PHE A 1 84 ? -10.191 0.010 17.200 1.00 92.50 84 PHE A C 1
ATOM 665 O O . PHE A 1 84 ? -10.579 -1.037 16.672 1.00 92.50 84 PHE A O 1
ATOM 672 N N . SER A 1 85 ? -10.035 0.137 18.516 1.00 87.31 85 SER A N 1
ATOM 673 C CA . SER A 1 85 ? -10.552 -0.861 19.451 1.00 87.31 85 SER A CA 1
ATOM 674 C C . SER A 1 85 ? -12.075 -0.984 19.315 1.00 87.31 85 SER A C 1
ATOM 676 O O . SER A 1 85 ? -12.760 -0.080 18.850 1.00 87.31 85 SER A O 1
ATOM 678 N N . GLU A 1 86 ? -12.630 -2.137 19.679 1.00 82.56 86 GLU A N 1
ATOM 679 C CA . GLU A 1 86 ? -14.079 -2.358 19.588 1.00 82.56 86 GLU A CA 1
ATOM 680 C C . GLU A 1 86 ? -14.837 -1.679 20.740 1.00 82.56 86 GLU A C 1
ATOM 682 O O . GLU A 1 86 ? -15.978 -1.246 20.577 1.00 82.56 86 GLU A O 1
ATOM 687 N N . ASN A 1 87 ? -14.196 -1.560 21.906 1.00 81.00 87 ASN A N 1
ATOM 688 C CA . ASN A 1 87 ? -14.800 -1.000 23.105 1.00 81.00 87 ASN A CA 1
ATOM 689 C C . ASN A 1 87 ? -13.749 -0.291 23.987 1.00 81.00 87 ASN A C 1
ATOM 691 O O . ASN A 1 87 ? -12.944 -0.984 24.615 1.00 81.00 87 ASN A O 1
ATOM 695 N N . PRO A 1 88 ? -13.760 1.051 24.072 1.00 80.38 88 PRO A N 1
ATOM 696 C CA . PRO A 1 88 ? -14.592 1.974 23.290 1.00 80.38 88 PRO A CA 1
ATOM 697 C C . PRO A 1 88 ? -14.116 2.065 21.831 1.00 80.38 88 PRO A C 1
ATOM 699 O O . PRO A 1 88 ? -12.921 1.998 21.590 1.00 80.38 88 PRO A O 1
ATOM 702 N N . TYR A 1 89 ? -15.013 2.285 20.858 1.00 81.25 89 TYR A N 1
ATOM 703 C CA . TYR A 1 89 ? -14.643 2.533 19.448 1.00 81.25 89 TYR A CA 1
ATOM 704 C C . TYR A 1 89 ? -14.028 3.928 19.245 1.00 81.25 89 TYR A C 1
ATOM 706 O O . TYR A 1 89 ? -14.556 4.781 18.533 1.00 81.25 89 TYR A O 1
ATOM 714 N N . SER A 1 90 ? -12.938 4.192 19.953 1.00 84.06 90 SER A N 1
ATOM 715 C CA . SER A 1 90 ? -12.241 5.475 19.985 1.00 84.06 90 SER A CA 1
ATOM 716 C C . SER A 1 90 ? -10.732 5.324 20.089 1.00 84.06 90 SER A C 1
ATOM 718 O O . SER A 1 90 ? -10.018 6.233 19.664 1.00 84.06 90 SER A O 1
ATOM 720 N N . ASP A 1 91 ? -10.230 4.203 20.614 1.00 90.31 91 ASP A N 1
ATOM 721 C CA . ASP A 1 91 ? -8.797 4.080 20.855 1.00 90.31 91 ASP A CA 1
ATOM 722 C C . ASP A 1 91 ? -8.108 3.580 19.591 1.00 90.31 91 ASP A C 1
ATOM 724 O O . ASP A 1 91 ? -8.327 2.463 19.119 1.00 90.31 91 ASP A O 1
ATOM 728 N N . LEU A 1 92 ? -7.276 4.447 19.023 1.00 94.44 92 LEU A N 1
ATOM 729 C CA . LEU A 1 92 ? -6.499 4.149 17.832 1.00 94.44 92 LEU A CA 1
ATOM 730 C C . LEU A 1 92 ? -5.348 3.210 18.189 1.00 94.44 92 LEU A C 1
ATOM 732 O O . LEU A 1 92 ? -4.582 3.474 19.116 1.00 94.44 92 LEU A O 1
ATOM 736 N N . HIS A 1 93 ? -5.202 2.133 17.433 1.00 94.44 93 HIS A N 1
ATOM 737 C CA . HIS A 1 93 ? -4.078 1.204 17.469 1.00 94.44 93 HIS A CA 1
ATOM 738 C C . HIS A 1 93 ? -3.505 1.050 16.060 1.00 94.44 93 HIS A C 1
ATOM 740 O O . HIS A 1 93 ? -4.095 1.494 15.070 1.00 94.44 93 HIS A O 1
ATOM 746 N N . TRP A 1 94 ? -2.357 0.389 15.949 1.00 94.19 94 TRP A N 1
ATOM 747 C CA . TRP A 1 94 ? -1.818 -0.012 14.656 1.00 94.19 94 TRP A CA 1
ATOM 748 C C . TRP A 1 94 ? -1.359 -1.465 14.655 1.00 94.19 94 TRP A C 1
ATOM 750 O O . TRP A 1 94 ? -0.733 -1.938 15.604 1.00 94.19 94 TRP A O 1
ATOM 760 N N . VAL A 1 95 ? -1.675 -2.169 13.574 1.00 92.50 95 VAL A N 1
ATOM 761 C CA . VAL A 1 95 ? -1.289 -3.558 13.352 1.00 92.50 95 VAL A CA 1
ATOM 762 C C . VAL A 1 95 ? 0.039 -3.600 12.605 1.00 92.50 95 VAL A C 1
ATOM 764 O O . VAL A 1 95 ? 0.185 -2.985 11.545 1.00 92.50 95 VAL A O 1
ATOM 767 N N . ASP A 1 96 ? 0.996 -4.341 13.159 1.00 90.75 96 ASP A N 1
ATOM 768 C CA . ASP A 1 96 ? 2.242 -4.704 12.491 1.00 90.75 96 ASP A CA 1
ATOM 769 C C . ASP A 1 96 ? 2.116 -6.109 11.892 1.00 90.75 96 ASP A C 1
ATOM 771 O O . ASP A 1 96 ? 2.038 -7.101 12.621 1.00 90.75 96 ASP A O 1
ATOM 775 N N . PHE A 1 97 ? 2.099 -6.191 10.562 1.00 88.75 97 PHE A N 1
ATOM 776 C CA . PHE A 1 97 ? 2.053 -7.451 9.814 1.00 88.75 97 PHE A CA 1
ATOM 777 C C . PHE A 1 97 ? 3.440 -8.056 9.541 1.00 88.75 97 PHE A C 1
ATOM 779 O O . PHE A 1 97 ? 3.559 -8.999 8.757 1.00 88.75 97 PHE A O 1
ATOM 786 N N . ASN A 1 98 ? 4.488 -7.533 10.184 1.00 84.44 98 ASN A N 1
ATOM 787 C CA . ASN A 1 98 ? 5.870 -7.985 10.057 1.00 84.44 98 ASN A CA 1
ATOM 788 C C . ASN A 1 98 ? 6.330 -7.992 8.592 1.00 84.44 98 ASN A C 1
ATOM 790 O O . ASN A 1 98 ? 6.680 -9.042 8.041 1.00 84.44 98 ASN A O 1
ATOM 794 N N . PHE A 1 99 ? 6.296 -6.836 7.923 1.00 88.88 99 PHE A N 1
ATOM 795 C CA . PHE A 1 99 ? 6.780 -6.727 6.544 1.00 88.88 99 PHE A CA 1
ATOM 796 C C . PHE A 1 99 ? 8.208 -7.292 6.419 1.00 88.88 99 PHE A C 1
ATOM 798 O O . PHE A 1 99 ? 9.049 -7.055 7.278 1.00 88.88 99 PHE A O 1
ATOM 805 N N . ASN A 1 100 ? 8.489 -8.042 5.347 1.00 86.12 100 ASN A N 1
ATOM 806 C CA . ASN A 1 100 ? 9.806 -8.665 5.120 1.00 86.12 100 ASN A CA 1
ATOM 807 C C . ASN A 1 100 ? 10.332 -8.529 3.676 1.00 86.12 100 ASN A C 1
ATOM 809 O O . ASN A 1 100 ? 11.238 -9.268 3.295 1.00 86.12 100 ASN A O 1
ATOM 813 N N . GLY A 1 101 ? 9.725 -7.663 2.854 1.00 85.62 101 GLY A N 1
ATOM 814 C CA . GLY A 1 101 ? 10.049 -7.567 1.426 1.00 85.62 101 GLY A CA 1
ATOM 815 C C . GLY A 1 101 ? 9.355 -8.622 0.565 1.00 85.62 101 GLY A C 1
ATOM 816 O O . GLY A 1 101 ? 10.037 -9.425 -0.062 1.00 85.62 101 GLY A O 1
ATOM 817 N N . TRP A 1 102 ? 8.015 -8.637 0.574 1.00 87.12 102 TRP A N 1
ATOM 818 C CA . TRP A 1 102 ? 7.163 -9.496 -0.277 1.00 87.12 102 TRP A CA 1
ATOM 819 C C . TRP A 1 102 ? 7.604 -10.967 -0.341 1.00 87.12 102 TRP A C 1
ATOM 821 O O . TRP A 1 102 ? 8.063 -11.464 -1.359 1.00 87.12 102 TRP A O 1
ATOM 831 N N . GLY A 1 103 ? 7.548 -11.663 0.799 1.00 81.94 103 GLY A N 1
ATOM 832 C CA . GLY A 1 103 ? 7.978 -13.066 0.874 1.00 81.94 103 GLY A CA 1
ATOM 833 C C . GLY A 1 103 ? 9.499 -13.251 0.907 1.00 81.94 103 GLY A C 1
ATOM 834 O O . GLY A 1 103 ? 9.976 -14.375 0.809 1.00 81.94 103 GLY A O 1
ATOM 835 N N . GLY A 1 104 ? 10.264 -12.170 1.094 1.00 82.88 104 GLY A N 1
ATOM 836 C CA . GLY A 1 104 ? 11.726 -12.197 1.110 1.00 82.88 104 GLY A CA 1
ATOM 837 C C . GLY A 1 104 ? 12.366 -12.058 -0.272 1.00 82.88 104 GLY A C 1
ATOM 838 O O . GLY A 1 104 ? 13.566 -12.287 -0.389 1.00 82.88 104 GLY A O 1
ATOM 839 N N . GLN A 1 105 ? 11.603 -11.665 -1.300 1.00 81.88 105 GLN A N 1
ATOM 840 C CA . GLN A 1 105 ? 12.142 -11.335 -2.624 1.00 81.88 105 GLN A CA 1
ATOM 841 C C . GLN A 1 105 ? 13.056 -10.100 -2.572 1.00 81.88 105 GLN A C 1
ATOM 843 O O . GLN A 1 105 ? 14.095 -10.061 -3.227 1.00 81.88 105 GLN A O 1
ATOM 848 N N . TYR A 1 106 ? 12.700 -9.113 -1.741 1.00 84.25 106 TYR A N 1
ATOM 849 C CA . TYR A 1 106 ? 13.449 -7.862 -1.575 1.00 84.25 106 TYR A CA 1
ATOM 850 C C . TYR A 1 106 ? 13.666 -7.544 -0.089 1.00 84.25 106 TYR A C 1
ATOM 852 O O . TYR A 1 106 ? 13.075 -6.600 0.447 1.00 84.25 106 TYR A O 1
ATOM 860 N N . PRO A 1 107 ? 14.481 -8.341 0.623 1.00 85.62 107 PRO A N 1
ATOM 861 C CA . PRO A 1 107 ? 14.649 -8.187 2.057 1.00 85.62 107 PRO A CA 1
ATOM 862 C C . PRO A 1 107 ? 15.347 -6.863 2.371 1.00 85.62 107 PRO A C 1
ATOM 864 O O . PRO A 1 107 ? 16.383 -6.520 1.802 1.00 85.62 107 PRO A O 1
ATOM 867 N N . SER A 1 108 ? 14.795 -6.117 3.323 1.00 87.81 108 SER A N 1
ATOM 868 C CA . SER A 1 108 ? 15.385 -4.864 3.784 1.00 87.81 108 SER A CA 1
ATOM 869 C C . SER A 1 108 ? 15.090 -4.660 5.261 1.00 87.81 108 SER A C 1
ATOM 871 O O . SER A 1 108 ? 13.932 -4.507 5.653 1.00 87.81 108 SER A O 1
ATOM 873 N N . ALA A 1 109 ? 16.141 -4.645 6.085 1.00 86.25 109 ALA A N 1
ATOM 874 C CA . ALA A 1 109 ? 16.017 -4.385 7.518 1.00 86.25 109 ALA A CA 1
ATOM 875 C C . ALA A 1 109 ? 15.418 -2.994 7.782 1.00 86.25 109 ALA A C 1
ATOM 877 O O . ALA A 1 109 ? 14.530 -2.851 8.621 1.00 86.25 109 ALA A O 1
ATOM 878 N N . ASP A 1 110 ? 15.842 -2.001 6.995 1.00 87.06 110 ASP A N 1
ATOM 879 C CA . ASP A 1 110 ? 15.335 -0.633 7.060 1.00 87.06 110 ASP A CA 1
ATOM 880 C C . ASP A 1 110 ? 13.816 -0.573 6.871 1.00 87.06 110 ASP A C 1
ATOM 882 O O . ASP A 1 110 ? 13.124 0.085 7.654 1.00 87.06 110 ASP A O 1
ATOM 886 N N . 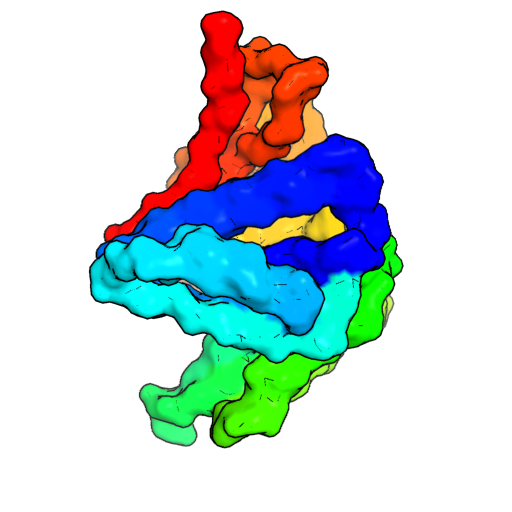ASN A 1 111 ? 13.307 -1.256 5.842 1.00 90.38 111 ASN A N 1
ATOM 887 C CA . ASN A 1 111 ? 11.890 -1.221 5.487 1.00 90.38 111 ASN A CA 1
ATOM 888 C C . ASN A 1 111 ? 11.048 -2.139 6.382 1.00 90.38 111 ASN A C 1
ATOM 890 O O . ASN A 1 111 ? 9.952 -1.762 6.777 1.00 90.38 111 ASN A O 1
ATOM 894 N N . SER A 1 112 ? 11.582 -3.292 6.792 1.00 90.38 112 SER A N 1
ATOM 895 C CA . SER A 1 112 ? 10.892 -4.225 7.702 1.00 90.38 112 SER A CA 1
ATOM 896 C C . SER A 1 112 ? 10.619 -3.610 9.079 1.00 90.38 112 SER A C 1
ATOM 898 O O . SER A 1 112 ? 9.647 -3.959 9.736 1.00 90.38 112 SER A O 1
ATOM 900 N N . GLN A 1 113 ? 11.456 -2.665 9.516 1.00 90.31 113 GLN A N 1
ATOM 901 C CA . GLN A 1 113 ? 11.292 -1.953 10.789 1.00 90.31 113 GLN A CA 1
ATOM 902 C C . GLN A 1 113 ? 10.679 -0.555 10.613 1.00 90.31 113 GLN A C 1
ATOM 904 O O . GLN A 1 113 ? 10.600 0.209 11.576 1.00 90.31 113 GLN A O 1
ATOM 909 N N . LEU A 1 114 ? 10.278 -0.177 9.394 1.00 92.31 114 LEU A N 1
ATOM 910 C CA . LEU A 1 114 ? 9.886 1.198 9.087 1.00 92.31 114 LEU A CA 1
ATOM 911 C C . LEU A 1 114 ? 8.641 1.634 9.859 1.00 92.31 114 LEU A C 1
ATOM 913 O O . LEU A 1 114 ? 8.663 2.708 10.448 1.00 92.31 114 LEU A O 1
ATOM 917 N N . ALA A 1 115 ? 7.592 0.806 9.897 1.00 91.50 115 ALA A N 1
ATOM 918 C CA . ALA A 1 115 ? 6.363 1.096 10.640 1.00 91.50 115 ALA A CA 1
ATOM 919 C C . ALA A 1 115 ? 6.639 1.351 12.128 1.00 91.50 115 ALA A C 1
ATOM 921 O O . ALA A 1 115 ? 6.206 2.363 12.680 1.00 91.50 115 ALA A O 1
ATOM 922 N N . ALA A 1 116 ? 7.430 0.471 12.749 1.00 91.19 116 ALA A N 1
ATOM 923 C CA . ALA A 1 116 ? 7.809 0.585 14.150 1.00 91.19 116 ALA A CA 1
ATOM 924 C C . ALA A 1 116 ? 8.626 1.853 14.427 1.00 91.19 116 ALA A C 1
ATOM 926 O O . ALA A 1 116 ? 8.330 2.560 15.383 1.00 91.19 116 ALA A O 1
ATOM 927 N N . ARG A 1 117 ? 9.607 2.179 13.575 1.00 91.69 117 ARG A N 1
ATOM 928 C CA . ARG A 1 117 ? 10.403 3.412 13.710 1.00 91.69 117 ARG A CA 1
ATOM 929 C C . ARG A 1 117 ? 9.575 4.670 13.466 1.00 91.69 117 ARG A C 1
ATOM 931 O O . ARG A 1 117 ? 9.741 5.655 14.171 1.00 91.69 117 ARG A O 1
ATOM 938 N N . PHE A 1 118 ? 8.670 4.640 12.491 1.00 91.56 118 PHE A N 1
ATOM 939 C CA . PHE A 1 118 ? 7.788 5.765 12.178 1.00 91.56 118 PHE A CA 1
ATOM 940 C C . PHE A 1 118 ? 6.864 6.122 13.351 1.00 91.56 118 PHE A C 1
ATOM 942 O O . PHE A 1 118 ? 6.601 7.300 13.589 1.00 91.56 118 PHE A O 1
ATOM 949 N N . LEU A 1 119 ? 6.395 5.114 14.091 1.00 92.50 119 LEU A N 1
ATOM 950 C CA . LEU A 1 119 ? 5.496 5.277 15.232 1.00 92.50 119 LEU A CA 1
ATOM 951 C C . LEU A 1 119 ? 6.185 5.161 16.599 1.00 92.50 119 LEU A C 1
ATOM 953 O O . LEU A 1 119 ? 5.484 5.160 17.609 1.00 92.50 119 LEU A O 1
ATOM 957 N N . GLN A 1 120 ? 7.521 5.100 16.658 1.00 88.56 120 GLN A N 1
ATOM 958 C CA . GLN A 1 120 ? 8.269 4.860 17.903 1.00 88.56 120 GLN A CA 1
ATOM 959 C C . GLN A 1 120 ? 7.973 5.909 18.990 1.00 88.56 120 GLN A C 1
ATOM 961 O O . GLN A 1 120 ? 7.897 5.576 20.167 1.00 88.56 120 GLN A O 1
ATOM 966 N N . ASP A 1 121 ? 7.763 7.160 18.569 1.00 87.38 121 ASP A N 1
ATOM 967 C CA . ASP A 1 121 ? 7.489 8.305 19.443 1.00 87.38 121 ASP A CA 1
ATOM 968 C C . ASP A 1 121 ? 5.981 8.600 19.541 1.00 87.38 121 ASP A C 1
ATOM 970 O O . ASP A 1 121 ? 5.560 9.597 20.128 1.00 87.38 121 ASP A O 1
ATOM 974 N N . SER A 1 122 ? 5.142 7.749 18.940 1.00 88.81 122 SER A N 1
ATOM 975 C CA . SER A 1 122 ? 3.691 7.854 19.053 1.00 88.81 122 SER A CA 1
ATOM 976 C C . SER A 1 122 ? 3.202 7.133 20.309 1.00 88.81 122 SER A C 1
ATOM 978 O O . SER A 1 122 ? 3.718 6.085 20.685 1.00 88.81 122 SER A O 1
ATOM 980 N N . GLN A 1 123 ? 2.145 7.653 20.931 1.00 91.25 123 GLN A N 1
ATOM 981 C CA . GLN A 1 123 ? 1.450 6.966 22.027 1.00 91.25 123 GLN A CA 1
ATOM 982 C C . GLN A 1 123 ? 0.410 5.953 21.514 1.00 91.25 123 GLN A C 1
ATOM 984 O O . GLN A 1 123 ? -0.452 5.520 22.272 1.00 91.25 123 GLN A O 1
ATOM 989 N N . ILE A 1 124 ? 0.460 5.596 20.225 1.00 92.69 124 ILE A N 1
ATOM 990 C CA . ILE A 1 124 ? -0.504 4.698 19.588 1.00 92.69 124 ILE A CA 1
ATOM 991 C C . ILE A 1 124 ? -0.062 3.248 19.853 1.00 92.69 124 ILE A C 1
ATOM 993 O O . ILE A 1 124 ? 1.011 2.849 19.384 1.00 92.69 124 ILE A O 1
ATOM 997 N N . PRO A 1 125 ? -0.858 2.431 20.569 1.00 91.38 125 PRO A N 1
ATOM 998 C CA . PRO A 1 125 ? -0.490 1.056 20.881 1.00 91.38 125 PRO A CA 1
ATOM 999 C C . PRO A 1 125 ? -0.291 0.188 19.633 1.00 91.38 125 PRO A C 1
ATOM 1001 O O . PRO A 1 125 ? -1.071 0.237 18.678 1.00 91.38 125 PRO A O 1
ATOM 1004 N N . ARG A 1 126 ? 0.756 -0.642 19.675 1.00 92.88 126 ARG A N 1
ATOM 1005 C CA . ARG A 1 126 ? 1.108 -1.610 18.630 1.00 92.88 126 ARG A CA 1
ATOM 1006 C C . ARG A 1 126 ? 0.435 -2.958 18.883 1.00 92.88 126 ARG A C 1
ATOM 1008 O O . ARG A 1 126 ? 0.601 -3.543 19.951 1.00 92.88 126 ARG A O 1
ATOM 1015 N N . VAL A 1 127 ? -0.212 -3.505 17.859 1.00 89.75 127 VAL A N 1
ATOM 1016 C CA . VAL A 1 127 ? -0.732 -4.877 17.816 1.00 89.75 127 VAL A CA 1
ATOM 1017 C C . VAL A 1 127 ? 0.142 -5.695 16.870 1.00 89.75 127 VAL A C 1
ATOM 1019 O O . VAL A 1 127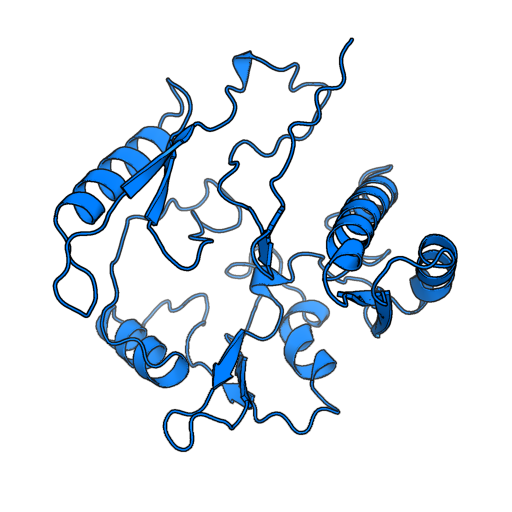 ? 0.136 -5.480 15.664 1.00 89.75 127 VAL A O 1
ATOM 1022 N N . ASN A 1 128 ? 0.908 -6.648 17.399 1.00 86.38 128 ASN A N 1
ATOM 1023 C CA . ASN A 1 128 ? 1.678 -7.557 16.546 1.00 86.38 128 ASN A CA 1
ATOM 1024 C C . ASN A 1 128 ? 0.752 -8.590 15.911 1.00 86.38 128 ASN A C 1
ATOM 1026 O O . ASN A 1 128 ? -0.050 -9.207 16.622 1.00 86.38 128 ASN A O 1
ATOM 1030 N N . SER A 1 129 ? 0.890 -8.805 14.605 1.00 82.62 129 SER A N 1
ATOM 1031 C CA . SER A 1 129 ? 0.303 -9.961 13.945 1.00 82.62 129 SER A CA 1
ATOM 1032 C C . SER A 1 129 ? 1.251 -11.159 13.993 1.00 82.62 129 SER A C 1
ATOM 1034 O O . SER A 1 129 ? 2.467 -10.989 13.972 1.00 82.62 129 SER A O 1
ATOM 1036 N N . ILE A 1 130 ? 0.712 -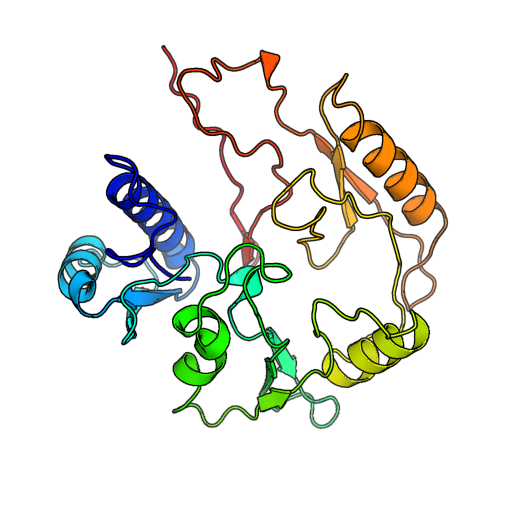12.378 14.041 1.00 72.19 130 ILE A N 1
ATOM 1037 C CA . ILE A 1 130 ? 1.490 -13.608 13.802 1.00 72.19 130 ILE A CA 1
ATOM 1038 C C . ILE A 1 130 ? 1.544 -13.982 12.319 1.00 72.19 130 ILE A C 1
ATOM 1040 O O . ILE A 1 130 ? 2.154 -14.991 11.957 1.00 72.19 130 ILE A O 1
ATOM 1044 N N . LEU A 1 131 ? 0.880 -13.212 11.450 1.00 69.94 131 LEU A N 1
ATOM 1045 C CA . LEU A 1 131 ? 1.019 -13.426 10.023 1.00 69.94 131 LEU A CA 1
ATOM 1046 C C . LEU A 1 131 ? 2.451 -13.082 9.603 1.00 69.94 131 LEU A C 1
ATOM 1048 O O . LEU A 1 131 ? 3.001 -12.069 10.031 1.00 69.94 131 LEU A O 1
ATOM 1052 N N . ASN A 1 132 ? 2.996 -13.961 8.754 1.00 55.72 132 ASN A N 1
ATOM 1053 C CA . ASN A 1 132 ? 4.355 -14.000 8.205 1.00 55.72 132 ASN A CA 1
ATOM 1054 C C . ASN A 1 132 ? 5.440 -14.699 9.061 1.00 55.72 132 ASN A C 1
ATOM 1056 O O . ASN A 1 132 ? 6.103 -14.064 9.879 1.00 55.72 132 ASN A O 1
ATOM 1060 N N . PRO A 1 133 ? 5.679 -16.007 8.806 1.00 49.12 133 PRO A N 1
ATOM 1061 C CA . PRO A 1 133 ? 6.984 -16.429 8.244 1.00 49.12 133 PRO A CA 1
ATOM 1062 C C . PRO A 1 133 ? 6.885 -17.670 7.313 1.00 49.12 133 PRO A C 1
ATOM 1064 O O . PRO A 1 133 ? 6.396 -18.720 7.713 1.00 49.12 133 PRO A O 1
ATOM 1067 N N . ASN A 1 134 ? 7.282 -17.683 6.041 1.00 57.19 134 ASN A N 1
ATOM 1068 C CA . ASN A 1 134 ? 7.844 -16.661 5.153 1.00 57.19 134 ASN A CA 1
ATOM 1069 C C . ASN A 1 134 ? 6.729 -16.062 4.261 1.00 57.19 134 ASN A C 1
ATOM 1071 O O . ASN A 1 134 ? 6.853 -16.046 3.044 1.00 57.19 134 ASN A O 1
ATOM 1075 N N . ARG A 1 135 ? 5.636 -15.596 4.892 1.00 65.94 135 ARG A N 1
ATOM 1076 C CA . ARG A 1 135 ? 4.206 -15.590 4.487 1.00 65.94 135 ARG A CA 1
ATOM 1077 C C . ARG A 1 135 ? 3.493 -16.919 4.799 1.00 65.94 135 ARG A C 1
ATOM 1079 O O . ARG A 1 135 ? 2.882 -17.542 3.943 1.00 65.94 135 ARG A O 1
ATOM 1086 N N . ASN A 1 136 ? 3.559 -17.340 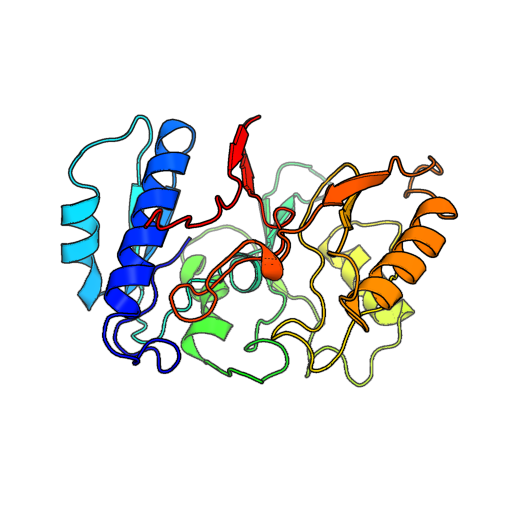6.069 1.00 68.38 136 ASN A N 1
ATOM 1087 C CA . ASN A 1 136 ? 2.653 -18.326 6.686 1.00 68.38 136 ASN A CA 1
ATOM 1088 C C . ASN A 1 136 ? 2.839 -19.805 6.269 1.00 68.38 136 ASN A C 1
ATOM 1090 O O . ASN A 1 136 ? 1.865 -20.555 6.264 1.00 68.38 136 ASN A O 1
ATOM 1094 N N . LEU A 1 137 ? 4.072 -20.254 5.990 1.00 64.44 137 LEU A N 1
ATOM 1095 C CA . LEU A 1 137 ? 4.408 -21.573 5.401 1.00 64.44 137 LEU A CA 1
ATOM 1096 C C . LEU A 1 137 ? 3.914 -22.825 6.161 1.00 64.44 137 LEU A C 1
ATOM 1098 O O . LEU A 1 137 ? 3.989 -23.928 5.625 1.00 64.44 137 LEU A O 1
ATOM 1102 N N . HIS A 1 138 ? 3.354 -22.677 7.362 1.00 71.38 138 HIS A N 1
ATOM 1103 C CA . HIS A 1 138 ? 2.798 -23.776 8.161 1.00 71.38 138 HIS A CA 1
ATOM 1104 C C . HIS A 1 138 ? 1.451 -23.441 8.822 1.00 71.38 138 HIS A C 1
ATOM 1106 O O . HIS A 1 138 ? 1.008 -24.158 9.717 1.00 71.38 138 HIS A O 1
ATOM 1112 N N . MET A 1 139 ? 0.790 -22.353 8.414 1.00 81.19 139 MET A N 1
ATOM 1113 C CA . MET A 1 139 ? -0.521 -21.990 8.958 1.00 81.19 139 MET A CA 1
ATOM 1114 C C . MET A 1 139 ? -1.636 -22.538 8.070 1.00 81.19 139 MET A C 1
ATOM 1116 O O . MET A 1 139 ? -1.609 -22.389 6.850 1.00 81.19 139 MET A O 1
ATOM 1120 N N . SER A 1 140 ? -2.650 -23.146 8.685 1.00 88.44 140 SER A N 1
ATOM 1121 C CA . SER A 1 140 ? -3.892 -23.463 7.982 1.00 88.44 140 SER A CA 1
ATOM 1122 C C . SER A 1 140 ? -4.666 -22.184 7.648 1.00 88.44 140 SER A C 1
ATOM 1124 O O . SER A 1 140 ? -4.468 -21.147 8.290 1.00 88.44 140 SER A O 1
ATOM 1126 N N . ARG A 1 141 ? -5.595 -22.264 6.685 1.00 87.69 141 ARG A N 1
ATOM 1127 C CA . ARG A 1 141 ? -6.529 -21.161 6.400 1.00 87.69 141 ARG A CA 1
ATOM 1128 C C . ARG A 1 141 ? -7.239 -20.707 7.670 1.00 87.69 141 ARG A C 1
ATOM 1130 O O . ARG A 1 141 ? -7.164 -19.533 7.989 1.00 87.69 141 ARG A O 1
ATOM 1137 N N . ASP A 1 142 ? -7.772 -21.631 8.466 1.00 90.12 142 ASP A N 1
ATOM 1138 C CA . ASP A 1 142 ? -8.444 -21.299 9.728 1.00 90.12 142 ASP A CA 1
ATOM 1139 C C . ASP A 1 142 ? -7.538 -20.550 10.715 1.00 90.12 142 ASP A C 1
ATOM 1141 O O . ASP A 1 142 ? -8.004 -19.700 11.469 1.00 90.12 142 ASP A O 1
ATOM 1145 N N . ALA A 1 143 ? -6.239 -20.866 10.754 1.00 90.06 143 ALA A N 1
ATOM 1146 C CA . ALA A 1 143 ? -5.295 -20.151 11.608 1.00 90.06 143 ALA A CA 1
ATOM 1147 C C . ALA A 1 143 ? -5.068 -18.715 11.120 1.00 90.06 143 ALA A C 1
ATOM 1149 O O . ALA A 1 143 ? -5.015 -17.800 11.940 1.00 90.06 143 ALA A O 1
ATOM 1150 N N . ILE A 1 144 ? -4.975 -18.516 9.802 1.00 89.56 144 ILE A N 1
ATOM 1151 C CA . ILE A 1 144 ? -4.886 -17.182 9.197 1.00 89.56 144 ILE A CA 1
ATOM 1152 C C . ILE A 1 144 ? -6.182 -16.404 9.442 1.00 89.56 144 ILE A C 1
ATOM 1154 O O . ILE A 1 144 ? -6.129 -15.248 9.848 1.00 89.56 144 ILE A O 1
ATOM 1158 N N . GLU A 1 145 ? -7.340 -17.040 9.265 1.00 92.31 145 GLU A N 1
ATOM 1159 C CA . GLU A 1 145 ? -8.640 -16.407 9.484 1.00 92.31 145 GLU A CA 1
ATOM 1160 C C . GLU A 1 145 ? -8.835 -15.968 10.934 1.00 92.31 145 GLU A C 1
ATOM 1162 O O . GLU A 1 145 ? -9.242 -14.834 11.176 1.00 92.31 145 GLU A O 1
ATOM 1167 N N . ARG A 1 146 ? -8.482 -16.821 11.905 1.00 92.12 146 ARG A N 1
ATOM 1168 C CA . ARG A 1 146 ? -8.519 -16.458 13.331 1.00 92.12 146 ARG A CA 1
ATOM 1169 C C . ARG A 1 146 ? -7.625 -15.268 13.645 1.00 92.12 146 ARG A C 1
ATOM 1171 O O . ARG A 1 146 ? -8.001 -14.417 14.446 1.00 92.12 146 ARG A O 1
ATOM 1178 N N . GLU A 1 147 ? -6.452 -15.207 13.030 1.00 91.75 147 GLU A N 1
ATOM 1179 C CA . GLU A 1 147 ? -5.528 -14.106 13.256 1.00 91.75 147 GLU A CA 1
ATOM 1180 C C . GLU A 1 147 ? -6.023 -12.799 12.629 1.00 91.75 147 GLU A C 1
ATOM 1182 O O . GLU A 1 147 ? -6.005 -11.762 13.289 1.00 91.75 147 GLU A O 1
ATOM 1187 N N . LEU A 1 148 ? -6.531 -12.845 11.395 1.00 91.88 148 LEU A N 1
ATOM 1188 C CA . LEU A 1 148 ? -7.151 -11.690 10.745 1.00 91.88 148 LEU A CA 1
ATOM 1189 C C . LEU A 1 148 ? -8.382 -11.207 11.519 1.00 91.88 148 LEU A C 1
ATOM 1191 O O . LEU A 1 148 ? -8.530 -10.006 11.727 1.00 91.88 148 LEU A O 1
ATOM 1195 N N . HIS A 1 149 ? -9.221 -12.118 12.020 1.00 92.19 149 HIS A N 1
ATOM 1196 C CA . HIS A 1 149 ? -10.315 -11.772 12.927 1.00 92.19 149 HIS A CA 1
ATOM 1197 C C . HIS A 1 149 ? -9.788 -11.062 14.179 1.00 92.19 149 HIS A C 1
ATOM 1199 O O . HIS A 1 149 ? -10.309 -10.021 14.561 1.00 92.19 149 HIS A O 1
ATOM 1205 N N . ARG A 1 150 ? -8.737 -11.590 14.820 1.00 92.38 150 ARG A N 1
ATOM 1206 C CA . ARG A 1 150 ? -8.168 -11.009 16.044 1.00 92.38 150 ARG A CA 1
ATOM 1207 C C . ARG A 1 150 ? -7.640 -9.587 15.838 1.00 92.38 150 ARG A C 1
ATOM 1209 O O . ARG A 1 150 ? -7.819 -8.759 16.724 1.00 92.38 150 ARG A O 1
ATOM 1216 N N . VAL A 1 151 ? -6.958 -9.316 14.723 1.00 91.88 151 VAL A N 1
ATOM 1217 C CA . VAL A 1 151 ? -6.265 -8.028 14.511 1.00 91.88 151 VAL A CA 1
ATOM 1218 C C . VAL A 1 151 ? -7.074 -7.000 13.721 1.00 91.88 151 VAL A C 1
ATOM 1220 O O . VAL A 1 151 ? -6.822 -5.810 13.878 1.00 91.88 151 VAL A O 1
ATOM 1223 N N . LEU A 1 152 ? -8.039 -7.427 12.899 1.00 91.25 152 LEU A N 1
ATOM 1224 C CA . LEU A 1 152 ? -8.860 -6.539 12.058 1.00 91.25 152 LEU A CA 1
ATOM 1225 C C . LEU A 1 152 ? -10.351 -6.533 12.430 1.00 91.25 152 LEU A C 1
ATOM 1227 O O . LEU A 1 152 ? -11.115 -5.787 11.823 1.00 91.25 152 LEU A O 1
ATOM 1231 N N . ASN A 1 153 ? -10.778 -7.375 13.376 1.00 90.75 153 ASN A N 1
ATOM 1232 C CA . ASN A 1 153 ? -12.185 -7.582 13.739 1.00 90.75 153 ASN A CA 1
ATOM 1233 C C . ASN A 1 153 ? -13.087 -7.939 12.534 1.00 90.75 153 ASN A C 1
ATOM 1235 O O . ASN A 1 153 ? -14.232 -7.499 12.423 1.00 90.75 153 ASN A O 1
ATOM 1239 N N . VAL A 1 154 ? -12.555 -8.722 11.587 1.00 91.06 154 VAL A N 1
ATOM 1240 C CA . VAL A 1 154 ? -13.317 -9.231 10.436 1.00 91.06 154 VAL A CA 1
ATOM 1241 C C . VAL A 1 154 ? -14.013 -10.541 10.791 1.00 91.06 154 VAL A C 1
ATOM 1243 O O . VAL A 1 154 ? -13.387 -11.464 11.297 1.00 91.06 154 VAL A O 1
ATOM 1246 N N . SER A 1 155 ? -15.300 -10.661 10.472 1.00 90.69 155 SER A N 1
ATOM 1247 C CA . SER A 1 155 ? -16.102 -11.859 10.773 1.00 90.69 155 SER A CA 1
ATOM 1248 C C . SER A 1 155 ? -16.258 -12.825 9.597 1.00 90.69 155 SER A C 1
ATOM 1250 O O . SER A 1 155 ? -16.772 -13.931 9.763 1.00 90.69 155 SER A O 1
ATOM 1252 N N . LYS A 1 156 ? -15.827 -12.426 8.395 1.00 91.62 156 LYS A N 1
ATOM 1253 C CA . LYS A 1 156 ? -15.860 -13.265 7.195 1.00 91.62 156 LYS A CA 1
ATOM 1254 C C . LYS A 1 156 ? -14.699 -12.940 6.272 1.00 91.62 156 LYS A C 1
ATOM 1256 O O . LYS A 1 156 ? -14.467 -11.774 5.961 1.00 91.62 156 LYS A O 1
ATOM 1261 N N . ILE A 1 157 ? -14.031 -13.982 5.789 1.00 92.75 157 ILE A N 1
ATOM 1262 C CA . ILE A 1 157 ? -12.933 -13.887 4.828 1.00 92.75 157 ILE A CA 1
ATOM 1263 C C . ILE A 1 157 ? -13.347 -14.618 3.555 1.00 92.75 157 ILE A C 1
ATOM 1265 O O . ILE A 1 157 ? -13.904 -15.714 3.593 1.00 92.75 157 ILE A O 1
ATOM 1269 N N . ILE A 1 158 ? -13.129 -13.968 2.415 1.00 91.25 158 ILE A N 1
ATOM 1270 C CA . ILE A 1 158 ? -13.416 -14.520 1.093 1.00 91.25 158 ILE A CA 1
ATOM 1271 C C . ILE A 1 158 ? -12.076 -14.760 0.415 1.00 91.25 158 ILE A C 1
ATOM 1273 O O . ILE A 1 158 ? -11.327 -13.821 0.164 1.00 91.25 158 ILE A O 1
ATOM 1277 N N . TRP A 1 159 ? -11.790 -16.023 0.119 1.00 91.31 159 TRP A N 1
ATOM 1278 C CA . TRP A 1 159 ? -10.561 -16.426 -0.551 1.00 91.31 159 TRP A CA 1
ATOM 1279 C C . TRP A 1 159 ? -10.760 -16.462 -2.062 1.00 91.31 159 TRP A C 1
ATOM 1281 O O . TRP A 1 159 ? -11.714 -17.068 -2.552 1.00 91.31 159 TRP A O 1
ATOM 1291 N N . VAL A 1 160 ? -9.827 -15.858 -2.787 1.00 89.75 160 VAL A N 1
ATOM 1292 C CA . VAL A 1 160 ? -9.732 -15.893 -4.251 1.00 89.75 160 VAL A CA 1
ATOM 1293 C C . VAL A 1 160 ? -8.344 -16.422 -4.638 1.00 89.75 160 VAL A C 1
ATOM 1295 O O . VAL A 1 160 ? -7.434 -16.386 -3.802 1.00 89.75 160 VAL A O 1
ATOM 1298 N N . PRO A 1 161 ? -8.170 -17.001 -5.837 1.00 84.69 161 PRO A N 1
ATOM 1299 C CA . PRO A 1 161 ? -6.869 -17.505 -6.265 1.00 84.69 161 PRO A CA 1
ATOM 1300 C C . PRO A 1 161 ? -5.854 -16.363 -6.411 1.00 84.69 161 PRO A C 1
ATOM 1302 O O . PRO A 1 161 ? -6.172 -15.316 -6.964 1.00 84.69 161 PRO A O 1
ATOM 1305 N N . GLY A 1 162 ? -4.632 -16.595 -5.932 1.00 80.25 162 GLY A N 1
ATOM 1306 C CA . GLY A 1 162 ? -3.469 -15.758 -6.235 1.00 80.25 162 GLY A CA 1
ATOM 1307 C C . GLY A 1 162 ? -2.675 -16.316 -7.416 1.00 80.25 162 GLY A C 1
ATOM 1308 O O . GLY A 1 162 ? -2.917 -17.445 -7.861 1.00 80.25 162 GLY A O 1
ATOM 1309 N N . VAL A 1 163 ? -1.696 -15.550 -7.895 1.00 77.44 163 VAL A N 1
ATOM 1310 C CA . VAL A 1 163 ? -0.843 -15.944 -9.025 1.00 77.44 163 VAL A CA 1
ATOM 1311 C C . VAL A 1 163 ? 0.611 -15.842 -8.621 1.00 77.44 163 VAL A C 1
ATOM 1313 O O . VAL A 1 163 ? 1.169 -14.756 -8.580 1.00 77.44 163 VAL A O 1
ATOM 1316 N N . ARG A 1 164 ? 1.229 -16.984 -8.328 1.00 74.19 164 ARG A N 1
ATOM 1317 C CA . ARG A 1 164 ? 2.630 -17.002 -7.909 1.00 74.19 164 ARG A CA 1
ATOM 1318 C C . ARG A 1 164 ? 3.564 -16.653 -9.056 1.00 74.19 164 ARG A C 1
ATOM 1320 O O . ARG A 1 164 ? 3.335 -17.098 -10.183 1.00 74.19 164 ARG A O 1
ATOM 1327 N N . ASP A 1 165 ? 4.628 -15.927 -8.736 1.00 70.62 165 ASP A N 1
ATOM 1328 C CA . ASP A 1 165 ? 5.761 -15.663 -9.631 1.00 70.62 165 ASP A CA 1
ATOM 1329 C C . ASP A 1 165 ? 5.376 -14.934 -10.940 1.00 70.62 165 ASP A C 1
ATOM 1331 O O . ASP A 1 165 ? 6.091 -15.023 -11.940 1.00 70.62 165 ASP A O 1
ATOM 1335 N N . GLN A 1 166 ? 4.230 -14.242 -10.971 1.00 70.81 166 GLN A N 1
ATOM 1336 C CA . GLN A 1 166 ? 3.792 -13.432 -12.122 1.00 70.81 166 GLN A CA 1
ATOM 1337 C C . GLN A 1 166 ? 3.871 -11.926 -11.853 1.00 70.81 166 GLN A C 1
ATOM 1339 O O . GLN A 1 166 ? 4.033 -11.144 -12.787 1.00 70.81 166 GLN A O 1
ATOM 1344 N N . ASP A 1 167 ? 3.814 -11.519 -10.589 1.00 69.06 167 ASP A N 1
ATOM 1345 C CA . ASP A 1 167 ? 4.114 -10.173 -10.116 1.00 69.06 167 ASP A CA 1
ATOM 1346 C C . ASP A 1 167 ? 4.838 -10.248 -8.758 1.00 69.06 167 ASP A C 1
ATOM 1348 O O . ASP A 1 167 ? 4.921 -11.303 -8.134 1.00 69.06 167 ASP A O 1
ATOM 1352 N N . VAL A 1 168 ? 5.384 -9.123 -8.285 1.00 58.84 168 VAL A N 1
ATOM 1353 C CA . VAL A 1 168 ? 6.144 -9.071 -7.016 1.00 58.84 168 VAL A CA 1
ATOM 1354 C C . VAL A 1 168 ? 5.277 -9.350 -5.779 1.00 58.84 168 VAL A C 1
ATOM 1356 O O . VAL A 1 168 ? 5.802 -9.579 -4.692 1.00 58.84 168 VAL A O 1
ATOM 1359 N N . THR A 1 169 ? 3.950 -9.319 -5.924 1.00 62.16 169 THR A N 1
ATOM 1360 C CA . THR A 1 169 ? 2.999 -9.425 -4.809 1.00 62.16 169 THR A CA 1
ATOM 1361 C C . THR A 1 169 ? 2.211 -10.734 -4.764 1.00 62.16 169 THR A C 1
ATOM 1363 O O . THR A 1 169 ? 1.466 -10.955 -3.809 1.00 62.16 169 THR A O 1
ATOM 1366 N N . ASP A 1 170 ? 2.389 -11.601 -5.761 1.00 62.66 170 ASP A N 1
ATOM 1367 C CA . ASP A 1 170 ? 1.600 -12.808 -6.014 1.00 62.66 170 ASP A CA 1
ATOM 1368 C C . ASP A 1 170 ? 0.079 -12.553 -6.183 1.00 62.66 170 ASP A C 1
ATOM 1370 O O . ASP A 1 170 ? -0.757 -13.350 -5.740 1.00 62.66 170 ASP A O 1
ATOM 1374 N N . ALA A 1 171 ? -0.273 -11.463 -6.875 1.00 60.38 171 ALA A N 1
ATOM 1375 C CA . ALA A 1 171 ? -1.614 -10.922 -7.124 1.00 60.38 171 ALA A CA 1
ATOM 1376 C C . ALA A 1 171 ? -2.304 -10.307 -5.888 1.00 60.38 171 ALA A C 1
ATOM 1378 O O . ALA A 1 171 ? -3.278 -10.844 -5.348 1.00 60.38 171 ALA A O 1
ATOM 1379 N N . HIS A 1 172 ? -1.815 -9.141 -5.459 1.00 73.44 172 HIS A N 1
ATOM 1380 C CA . HIS A 1 172 ? -2.374 -8.387 -4.335 1.00 73.44 172 HIS A CA 1
ATOM 1381 C C . HIS A 1 172 ? -3.818 -7.908 -4.565 1.00 73.44 172 HIS A C 1
ATOM 1383 O O . HIS A 1 172 ? -4.228 -7.587 -5.681 1.00 73.44 172 HIS A O 1
ATOM 1389 N N . ILE A 1 173 ? -4.589 -7.809 -3.476 1.00 75.94 173 ILE A N 1
ATOM 1390 C CA . ILE A 1 173 ? -5.952 -7.262 -3.471 1.00 75.94 173 ILE A CA 1
ATOM 1391 C C . ILE A 1 173 ? -5.929 -5.919 -2.739 1.00 75.94 173 ILE A C 1
ATOM 1393 O O . ILE A 1 173 ? -5.843 -5.880 -1.514 1.00 75.94 173 ILE A O 1
ATOM 1397 N N . ASP A 1 174 ? -6.077 -4.829 -3.490 1.00 71.12 174 ASP A N 1
ATOM 1398 C CA . ASP A 1 174 ? -5.932 -3.458 -2.995 1.00 71.12 174 ASP A CA 1
ATOM 1399 C C . ASP A 1 174 ? -7.223 -2.638 -3.176 1.00 71.12 174 ASP A C 1
ATOM 1401 O O . ASP A 1 174 ? -7.307 -1.809 -4.076 1.00 71.12 174 ASP A O 1
ATOM 1405 N N . ALA A 1 175 ? -8.256 -2.839 -2.345 1.00 55.00 175 ALA A N 1
ATOM 1406 C CA . ALA A 1 175 ? -9.383 -1.890 -2.258 1.00 55.00 175 ALA A CA 1
ATOM 1407 C C . ALA A 1 175 ? -10.318 -2.142 -1.054 1.00 55.00 175 ALA A C 1
ATOM 1409 O O . ALA A 1 175 ? -10.830 -3.252 -0.897 1.00 55.00 175 ALA A O 1
ATOM 1410 N N . PRO A 1 176 ? -10.654 -1.114 -0.247 1.00 49.25 176 PRO A N 1
ATOM 1411 C CA . PRO A 1 176 ? -11.773 -1.176 0.692 1.00 49.25 176 PRO A CA 1
ATOM 1412 C C . PRO A 1 176 ? -13.114 -0.810 0.018 1.00 49.25 176 PRO A C 1
ATOM 1414 O 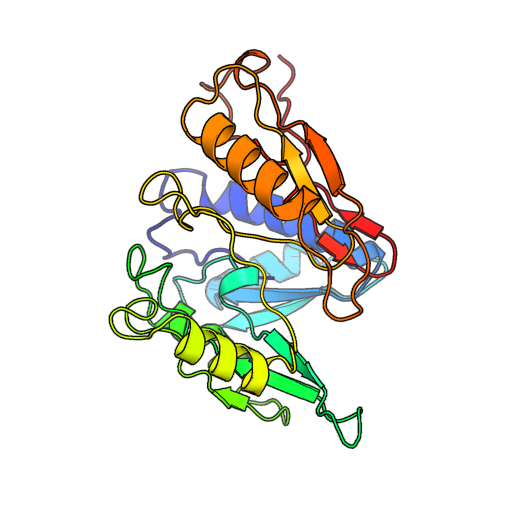O . PRO A 1 176 ? -13.206 0.177 -0.713 1.00 49.25 176 PRO A O 1
ATOM 1417 N N . GLY A 1 177 ? -14.191 -1.544 0.330 1.00 58.72 177 GLY A N 1
ATOM 1418 C CA . GLY A 1 177 ? -15.572 -1.166 -0.013 1.00 58.72 177 GLY A CA 1
ATOM 1419 C C . GLY A 1 177 ? -16.270 -2.075 -1.032 1.00 58.72 177 GLY A C 1
ATOM 1420 O O . GLY A 1 177 ? -16.175 -3.298 -0.957 1.00 58.72 177 GLY A O 1
ATOM 1421 N N . LYS A 1 178 ? -17.053 -1.476 -1.947 1.00 69.00 178 LYS A N 1
ATOM 1422 C CA . LYS A 1 178 ? -17.690 -2.200 -3.066 1.00 69.00 178 LYS A CA 1
ATOM 1423 C C . LYS A 1 178 ? -16.606 -2.908 -3.878 1.00 69.00 178 LYS A C 1
ATOM 1425 O O . LYS A 1 178 ? -15.554 -2.330 -4.123 1.00 69.00 178 LYS A O 1
ATOM 1430 N N . VAL A 1 179 ? -16.888 -4.124 -4.326 1.00 85.81 179 VAL A N 1
ATOM 1431 C CA . VAL A 1 179 ? -15.920 -4.940 -5.061 1.00 85.81 179 VAL A CA 1
ATOM 1432 C C . VAL A 1 179 ? -15.704 -4.342 -6.449 1.00 85.81 179 VAL A C 1
ATOM 1434 O O . VAL A 1 179 ? -16.606 -4.393 -7.288 1.00 85.81 179 VAL A O 1
ATOM 1437 N N . VAL A 1 180 ? -14.517 -3.784 -6.686 1.00 88.19 180 VAL A N 1
ATOM 1438 C CA . VAL A 1 180 ? -14.048 -3.423 -8.027 1.00 88.19 180 VAL A CA 1
ATOM 1439 C C . VAL A 1 180 ? -13.103 -4.518 -8.499 1.00 88.19 180 VAL A C 1
ATOM 1441 O O . VAL A 1 180 ? -12.128 -4.821 -7.819 1.00 88.19 180 VAL A O 1
ATOM 1444 N N . LEU A 1 181 ? -13.409 -5.136 -9.636 1.00 89.50 181 LEU A N 1
ATOM 1445 C CA . LEU A 1 181 ? -12.606 -6.208 -10.210 1.00 89.50 181 LEU A CA 1
ATOM 1446 C C . LEU A 1 181 ? -11.874 -5.689 -11.449 1.00 89.50 181 LEU A C 1
ATOM 1448 O O . LEU A 1 181 ? -12.514 -5.218 -12.393 1.00 89.50 181 LEU A O 1
ATOM 1452 N N . SER A 1 182 ? -10.543 -5.784 -11.431 1.00 88.69 182 SER A N 1
ATOM 1453 C CA . SER A 1 182 ? -9.707 -5.465 -12.589 1.00 88.69 182 SER A CA 1
ATOM 1454 C C . SER A 1 182 ? -10.016 -6.451 -13.705 1.00 88.69 182 SER A C 1
ATOM 1456 O O . SER A 1 182 ? -9.918 -7.660 -13.500 1.00 88.69 182 SER A O 1
ATOM 1458 N N . ARG A 1 183 ? -10.451 -5.950 -14.861 1.00 92.06 183 ARG A N 1
ATOM 1459 C CA . ARG A 1 183 ? -10.774 -6.771 -16.024 1.00 92.06 183 ARG A CA 1
ATOM 1460 C C . ARG A 1 183 ? -9.599 -6.714 -16.999 1.00 92.06 183 ARG A C 1
ATOM 1462 O O . ARG A 1 183 ? -9.452 -5.689 -17.667 1.00 92.06 183 ARG A O 1
ATOM 1469 N N . PRO A 1 184 ? -8.821 -7.798 -17.132 1.00 89.75 184 PRO A N 1
ATOM 1470 C CA . PRO A 1 184 ? -7.645 -7.801 -17.984 1.00 89.75 184 PRO A CA 1
ATOM 1471 C C . PRO A 1 184 ? -8.008 -7.602 -19.456 1.00 89.75 184 PRO A C 1
ATOM 1473 O O . PRO A 1 184 ? -9.123 -7.918 -19.898 1.00 89.75 184 PRO A O 1
ATOM 1476 N N . ALA A 1 185 ? -7.041 -7.092 -20.217 1.00 86.38 185 ALA A N 1
ATOM 1477 C CA . ALA A 1 185 ? -7.140 -6.993 -21.666 1.00 86.38 185 ALA A CA 1
ATOM 1478 C C . ALA A 1 185 ? -7.335 -8.386 -22.315 1.00 86.38 185 ALA A C 1
ATOM 1480 O O . ALA A 1 185 ? -6.970 -9.420 -21.736 1.00 86.38 185 ALA A O 1
ATOM 1481 N N . PRO A 1 186 ? -7.940 -8.460 -23.514 1.00 85.94 186 PRO A N 1
ATOM 1482 C CA . PRO A 1 186 ? -8.046 -9.716 -24.247 1.00 85.94 186 PRO A CA 1
ATOM 1483 C C . PRO A 1 186 ? -6.669 -10.356 -24.470 1.00 85.94 186 PRO A C 1
ATOM 1485 O O . PRO A 1 186 ? -5.725 -9.697 -24.890 1.00 85.94 186 PRO A O 1
ATOM 1488 N N . GLY A 1 187 ? -6.557 -11.662 -24.220 1.00 83.88 187 GLY A N 1
ATOM 1489 C CA . GLY A 1 187 ? -5.312 -12.401 -24.451 1.00 83.88 187 GLY A CA 1
ATOM 1490 C C . GLY A 1 187 ? -4.295 -12.359 -23.305 1.00 83.88 187 GLY A C 1
ATOM 1491 O O . GLY A 1 187 ? -3.234 -12.961 -23.448 1.00 83.88 187 GLY A O 1
ATOM 1492 N N . SER A 1 188 ? -4.614 -11.771 -22.145 1.00 84.06 188 SER A N 1
ATOM 1493 C CA . SER A 1 188 ? -3.711 -11.710 -20.976 1.00 84.06 188 SER A CA 1
ATOM 1494 C C . SER A 1 188 ? -3.464 -13.050 -20.249 1.00 84.06 188 SER A C 1
ATOM 1496 O O . SER A 1 188 ? -2.953 -13.069 -19.128 1.00 84.06 188 SER A O 1
ATOM 1498 N N . GLY A 1 189 ? -3.809 -14.186 -20.864 1.00 88.69 189 GLY A N 1
ATOM 1499 C CA . GLY A 1 189 ? -3.424 -15.530 -20.426 1.00 88.69 189 GLY A CA 1
ATOM 1500 C C . GLY A 1 189 ? -3.807 -15.852 -18.978 1.00 88.69 189 GLY A C 1
ATOM 1501 O O . GLY A 1 189 ? -4.985 -16.010 -18.652 1.00 88.69 189 GLY A O 1
ATOM 1502 N N . VAL A 1 190 ? -2.796 -15.972 -18.110 1.00 86.50 190 VAL A N 1
ATOM 1503 C CA . VAL A 1 190 ? -2.963 -16.304 -16.684 1.00 86.50 190 VAL A CA 1
ATOM 1504 C C . VAL A 1 190 ? -3.848 -15.294 -15.945 1.00 86.50 190 VAL A C 1
ATOM 1506 O O . VAL A 1 190 ? -4.649 -15.693 -15.100 1.00 86.50 190 VAL A O 1
ATOM 1509 N N . TRP A 1 191 ? -3.785 -14.014 -16.320 1.00 87.56 191 TRP A N 1
ATOM 1510 C CA . TRP A 1 191 ? -4.587 -12.959 -15.704 1.00 87.56 191 TRP A CA 1
ATOM 1511 C C . TRP A 1 191 ? -6.068 -13.092 -16.053 1.00 87.56 191 TRP A C 1
ATOM 1513 O O . TRP A 1 191 ? -6.914 -12.936 -15.177 1.00 87.56 191 TRP A O 1
ATOM 1523 N N . THR A 1 192 ? -6.396 -13.476 -17.294 1.00 91.81 192 THR A N 1
ATOM 1524 C CA . THR A 1 192 ? -7.779 -13.784 -17.699 1.00 91.81 192 THR A CA 1
ATOM 1525 C C . THR A 1 192 ? -8.339 -14.946 -16.883 1.00 91.81 192 THR A C 1
ATOM 1527 O O . THR A 1 192 ? -9.443 -14.849 -16.356 1.00 91.81 192 THR A O 1
ATOM 1530 N N . LYS A 1 193 ? -7.549 -16.012 -16.699 1.00 91.31 193 LYS A N 1
ATOM 1531 C CA . LYS A 1 193 ? -7.955 -17.173 -15.897 1.00 91.31 193 LYS A CA 1
ATOM 1532 C C . LYS A 1 193 ? -8.265 -16.787 -14.446 1.00 91.31 193 LYS A C 1
ATOM 1534 O O . LYS A 1 193 ? -9.307 -17.165 -13.917 1.00 91.31 193 LYS A O 1
ATOM 1539 N N . VAL A 1 194 ? -7.378 -16.026 -13.809 1.00 89.88 194 VAL A N 1
ATOM 1540 C CA . VAL A 1 194 ? -7.533 -15.622 -12.400 1.00 89.88 194 VAL A CA 1
ATOM 1541 C C . VAL A 1 194 ? -8.682 -14.644 -12.219 1.00 89.88 194 VAL A C 1
ATOM 1543 O O . VAL A 1 194 ? -9.438 -14.767 -11.255 1.00 89.88 194 VAL A O 1
ATOM 1546 N N . TYR A 1 195 ? -8.876 -13.733 -13.170 1.00 92.75 195 TYR A N 1
ATOM 1547 C CA . TYR A 1 195 ? -10.055 -12.879 -13.233 1.00 92.75 195 TYR A CA 1
ATOM 1548 C C . TYR A 1 195 ? -11.353 -13.698 -13.320 1.00 92.75 195 TYR A C 1
ATOM 1550 O O . TYR A 1 195 ? -12.261 -13.468 -12.521 1.00 92.75 195 TYR A O 1
ATOM 1558 N N . ASP A 1 196 ? -11.441 -14.678 -14.225 1.00 94.69 196 ASP A N 1
ATOM 1559 C CA . ASP A 1 196 ? -12.651 -15.486 -14.417 1.00 94.69 196 ASP A CA 1
ATOM 1560 C C . ASP A 1 196 ? -12.979 -16.327 -13.174 1.00 94.69 196 ASP A C 1
ATOM 1562 O O . ASP A 1 196 ? -14.129 -16.361 -12.723 1.00 94.69 196 ASP A O 1
ATOM 1566 N N . GLU A 1 197 ? -11.968 -16.964 -12.572 1.00 94.44 197 GLU A N 1
ATOM 1567 C CA . GLU A 1 197 ? -12.114 -17.721 -11.324 1.00 94.44 197 GLU A CA 1
ATOM 1568 C C . GLU A 1 197 ? -12.544 -16.811 -10.162 1.00 94.44 197 GLU A C 1
ATOM 1570 O O . GLU A 1 197 ? -13.491 -17.122 -9.432 1.00 94.44 197 GLU A O 1
ATOM 1575 N N . THR A 1 198 ? -11.913 -15.643 -10.029 1.00 93.50 198 THR A N 1
ATOM 1576 C CA . THR A 1 198 ? -12.253 -14.644 -9.009 1.00 93.50 198 THR A CA 1
ATOM 1577 C C . THR A 1 198 ? -13.685 -14.144 -9.183 1.00 93.50 198 THR A C 1
ATOM 1579 O O . THR A 1 198 ? -14.475 -14.169 -8.238 1.00 93.50 198 THR A O 1
ATOM 1582 N N . LYS A 1 199 ? -14.085 -13.773 -10.403 1.00 94.88 199 LYS A N 1
ATOM 1583 C CA . LYS A 1 199 ? -15.456 -13.356 -10.730 1.00 94.88 199 LYS A CA 1
ATOM 1584 C C . LYS A 1 199 ? -16.472 -14.457 -10.422 1.00 94.88 199 LYS A C 1
ATOM 1586 O O . LYS A 1 199 ? -17.551 -14.190 -9.877 1.00 94.88 199 LYS A O 1
ATOM 1591 N N . HIS A 1 200 ? -16.140 -15.710 -10.731 1.00 95.81 200 HIS A N 1
ATOM 1592 C CA . HIS A 1 200 ? -16.987 -16.860 -10.429 1.00 95.81 200 HIS A CA 1
ATOM 1593 C C . HIS A 1 200 ? -17.224 -17.023 -8.920 1.00 95.81 200 HIS A C 1
ATOM 1595 O O . HIS A 1 200 ? -18.365 -17.251 -8.506 1.00 95.81 200 HIS A O 1
ATOM 1601 N N . ILE A 1 201 ? -16.181 -16.874 -8.101 1.00 94.62 201 ILE A N 1
ATOM 1602 C CA . ILE A 1 201 ? -16.280 -16.932 -6.637 1.00 94.62 201 ILE A CA 1
ATOM 1603 C C . ILE A 1 201 ? -17.104 -15.749 -6.118 1.00 94.62 201 ILE A C 1
ATOM 1605 O O . ILE A 1 201 ? -18.116 -15.944 -5.438 1.00 94.62 201 ILE A O 1
ATOM 1609 N N . LEU A 1 202 ? -16.721 -14.523 -6.483 1.00 93.19 202 LEU A N 1
ATOM 1610 C CA . LEU A 1 202 ? -17.319 -13.292 -5.960 1.00 93.19 202 LEU A CA 1
ATOM 1611 C C . LEU A 1 202 ? -18.814 -13.174 -6.288 1.00 93.19 202 LEU A C 1
ATOM 1613 O O . LEU A 1 202 ? -19.584 -12.668 -5.473 1.00 93.19 202 LEU A O 1
ATOM 1617 N N . SER A 1 203 ? -19.255 -13.700 -7.434 1.00 93.81 203 SER A N 1
ATOM 1618 C CA . SER A 1 203 ? -20.676 -13.718 -7.819 1.00 93.81 203 SER A CA 1
ATOM 1619 C C . SER A 1 203 ? -21.544 -14.684 -6.996 1.00 93.81 203 SER A C 1
ATOM 1621 O O . SER A 1 203 ? -22.771 -14.568 -7.010 1.00 93.81 203 SER A O 1
ATOM 1623 N N . ARG A 1 204 ? -20.940 -15.633 -6.264 1.00 95.38 204 ARG A N 1
ATOM 1624 C CA . ARG A 1 204 ? -21.646 -16.693 -5.512 1.00 95.38 204 ARG A CA 1
ATOM 1625 C C . ARG A 1 204 ? -21.553 -16.558 -4.003 1.00 95.38 204 ARG A C 1
ATOM 1627 O O . ARG A 1 204 ? -22.378 -17.141 -3.295 1.00 95.38 204 ARG A O 1
ATOM 1634 N N . VAL A 1 205 ? -20.587 -15.804 -3.504 1.00 94.38 205 VAL A N 1
ATOM 1635 C CA . VAL A 1 205 ? -20.446 -15.536 -2.072 1.00 94.38 205 VAL A CA 1
ATOM 1636 C C . VAL A 1 205 ? -21.371 -14.397 -1.625 1.00 94.38 205 VAL A C 1
ATOM 1638 O O . VAL A 1 205 ? -22.110 -13.791 -2.408 1.00 94.38 205 VAL A O 1
ATOM 1641 N N . THR A 1 206 ? -21.379 -14.154 -0.322 1.00 93.19 206 THR A N 1
ATOM 1642 C CA . THR A 1 206 ? -22.036 -13.014 0.324 1.00 93.19 206 THR A CA 1
ATOM 1643 C C . THR A 1 206 ? -21.042 -12.335 1.254 1.00 93.19 206 THR A C 1
ATOM 1645 O O . THR A 1 206 ? -20.058 -12.962 1.653 1.00 93.19 206 THR A O 1
ATOM 1648 N N . ASP A 1 207 ? -21.292 -11.090 1.636 1.00 91.75 207 ASP A N 1
ATOM 1649 C CA . ASP A 1 207 ? -20.518 -10.422 2.681 1.00 91.75 207 ASP A CA 1
ATOM 1650 C C . ASP A 1 207 ? -20.804 -11.007 4.085 1.00 91.75 207 ASP A C 1
ATOM 1652 O O . ASP A 1 207 ? -21.517 -12.008 4.245 1.00 91.75 207 ASP A O 1
ATOM 1656 N N . ALA A 1 208 ? -20.221 -10.392 5.118 1.00 91.19 208 ALA A N 1
ATOM 1657 C CA . ALA A 1 208 ? -20.429 -10.762 6.519 1.00 91.19 208 ALA A CA 1
ATOM 1658 C C . ALA A 1 208 ? -21.883 -10.587 7.004 1.00 91.19 208 ALA A C 1
ATOM 1660 O O . ALA A 1 208 ? -22.274 -11.188 7.999 1.00 91.19 208 ALA A O 1
ATOM 1661 N N . LYS A 1 209 ? -22.695 -9.788 6.300 1.00 91.31 209 LYS A N 1
ATOM 1662 C CA . LYS A 1 209 ? -24.111 -9.527 6.602 1.00 91.31 209 LYS A CA 1
ATOM 1663 C C . LYS A 1 209 ? -25.056 -10.381 5.751 1.00 91.31 209 LYS A C 1
ATOM 1665 O O . LYS A 1 209 ? -26.268 -10.185 5.797 1.00 91.31 209 LYS A O 1
ATOM 1670 N N . GLY A 1 210 ? -24.523 -11.311 4.957 1.00 93.06 210 GLY A N 1
ATOM 1671 C CA . GLY A 1 210 ? -25.309 -12.168 4.072 1.00 93.06 210 GLY A CA 1
ATOM 1672 C C . GLY A 1 210 ? -25.774 -11.489 2.780 1.00 93.06 210 GLY A C 1
ATOM 1673 O O . GLY A 1 210 ? -26.556 -12.083 2.039 1.00 93.06 210 GLY A O 1
ATOM 1674 N N . GLN A 1 211 ? -25.291 -10.286 2.462 1.00 91.69 211 GLN A N 1
ATOM 1675 C CA . GLN A 1 211 ? -25.672 -9.563 1.249 1.00 91.69 211 GLN A CA 1
ATOM 1676 C C . GLN A 1 211 ? -24.850 -10.027 0.045 1.00 91.69 211 GLN A C 1
ATOM 1678 O O . GLN A 1 211 ? -23.670 -10.366 0.160 1.00 91.69 211 GLN A O 1
ATOM 1683 N N . ARG A 1 212 ? -25.470 -10.039 -1.141 1.00 92.19 212 ARG A N 1
ATOM 1684 C CA . ARG A 1 212 ? -24.761 -10.309 -2.399 1.00 92.19 212 ARG A CA 1
ATOM 1685 C C . ARG A 1 212 ? -23.800 -9.170 -2.718 1.00 92.19 212 ARG A C 1
ATOM 1687 O O . ARG A 1 212 ? -24.156 -7.999 -2.599 1.00 92.19 212 ARG A O 1
ATOM 1694 N N . LEU A 1 213 ? -22.602 -9.526 -3.171 1.00 90.81 213 LEU A N 1
ATOM 1695 C CA . LEU A 1 213 ? -21.602 -8.546 -3.570 1.00 90.81 213 LEU A CA 1
ATOM 1696 C C . LEU A 1 213 ? -22.020 -7.877 -4.881 1.00 90.81 213 LEU A C 1
ATOM 1698 O O . LEU A 1 213 ? -22.319 -8.548 -5.869 1.00 90.81 213 LEU A O 1
ATOM 1702 N N . LYS A 1 214 ? -22.003 -6.542 -4.900 1.00 90.00 214 LYS A N 1
ATOM 1703 C CA . LYS A 1 214 ? -22.070 -5.778 -6.145 1.00 90.00 214 LYS A CA 1
ATOM 1704 C C . LYS A 1 214 ? -20.659 -5.665 -6.714 1.00 90.00 214 LYS A C 1
ATOM 1706 O O . LYS A 1 214 ? -19.835 -4.952 -6.144 1.00 90.00 214 LYS A O 1
ATOM 1711 N N . ILE A 1 215 ? -20.423 -6.357 -7.822 1.00 91.12 215 ILE A N 1
ATOM 1712 C CA . ILE A 1 215 ? -19.148 -6.354 -8.541 1.00 91.12 215 ILE A CA 1
ATOM 1713 C C . ILE A 1 215 ? -19.212 -5.281 -9.629 1.00 91.12 215 ILE A C 1
ATOM 1715 O O . ILE A 1 215 ? -20.124 -5.292 -10.457 1.00 91.12 215 ILE A O 1
ATOM 1719 N N . THR A 1 216 ? -18.257 -4.358 -9.614 1.00 91.31 216 THR A N 1
ATOM 1720 C CA . THR A 1 216 ? -18.029 -3.381 -10.682 1.00 91.31 216 THR A CA 1
ATOM 1721 C C . THR A 1 216 ? -16.741 -3.761 -11.392 1.00 91.31 216 THR A C 1
ATOM 1723 O O . THR A 1 216 ? -15.709 -3.906 -10.752 1.00 91.31 216 THR A O 1
ATOM 1726 N N . GLU A 1 217 ? -16.781 -3.921 -12.705 1.00 92.00 217 GLU A N 1
ATOM 1727 C CA . GLU A 1 217 ? -15.598 -4.293 -13.483 1.00 92.00 217 GLU A CA 1
ATOM 1728 C C . GLU A 1 217 ? -14.930 -3.038 -14.035 1.00 92.00 217 GLU A C 1
ATOM 1730 O O . GLU A 1 217 ? -15.611 -2.163 -14.572 1.00 92.00 217 GLU A O 1
ATOM 1735 N N . LEU A 1 218 ? -13.607 -2.955 -13.905 1.00 89.25 218 LEU A N 1
ATOM 1736 C CA . LEU A 1 218 ? -12.805 -1.846 -14.411 1.00 89.25 218 LEU A CA 1
ATOM 1737 C C . LEU A 1 218 ? -11.808 -2.400 -15.437 1.00 89.25 218 LEU A C 1
ATOM 1739 O O . LEU A 1 218 ? -10.968 -3.208 -15.047 1.00 89.25 218 LEU A O 1
ATOM 1743 N N . PRO A 1 219 ? -11.914 -2.049 -16.733 1.00 89.00 219 PRO A N 1
ATOM 1744 C CA . PRO A 1 219 ? -10.975 -2.531 -17.743 1.00 89.00 219 PRO A CA 1
ATOM 1745 C C . PRO A 1 219 ? -9.555 -2.070 -17.450 1.00 89.00 219 PRO A C 1
ATOM 1747 O O . PRO A 1 219 ? -9.364 -0.910 -17.113 1.00 89.00 219 PRO A O 1
ATOM 1750 N N . GLU A 1 220 ? -8.587 -2.957 -17.629 1.00 87.06 220 GLU A N 1
ATOM 1751 C CA . GLU A 1 220 ? -7.164 -2.622 -17.679 1.00 87.06 220 GLU A CA 1
ATOM 1752 C C . GLU A 1 220 ? -6.795 -1.951 -19.006 1.00 87.06 220 GLU A C 1
ATOM 1754 O O . GLU A 1 220 ? -7.516 -2.076 -20.002 1.00 87.06 220 GLU A O 1
ATOM 1759 N N . ALA A 1 221 ? -5.658 -1.255 -19.014 1.00 80.56 221 ALA A N 1
ATOM 1760 C CA . ALA A 1 221 ? -5.057 -0.742 -20.236 1.00 80.56 221 ALA A CA 1
ATOM 1761 C C . ALA A 1 221 ? -4.657 -1.905 -21.164 1.00 80.56 221 ALA A C 1
ATOM 1763 O O . ALA A 1 221 ? -4.065 -2.891 -20.714 1.00 80.56 221 ALA A O 1
ATOM 1764 N N . ASP A 1 222 ? -4.947 -1.792 -22.464 1.00 78.94 222 ASP A N 1
ATOM 1765 C CA . ASP A 1 222 ? -4.463 -2.756 -23.455 1.00 78.94 222 ASP A CA 1
ATOM 1766 C C . ASP A 1 222 ? -3.034 -2.390 -23.855 1.00 78.94 222 ASP A C 1
ATOM 1768 O O . ASP A 1 222 ? -2.780 -1.318 -24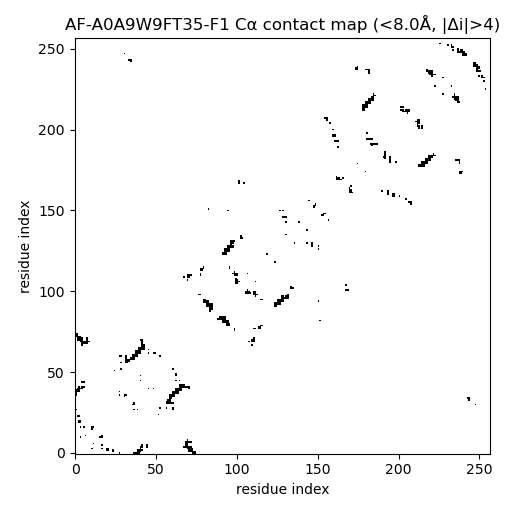.395 1.00 78.94 222 ASP A O 1
ATOM 1772 N N . VAL A 1 223 ? -2.083 -3.289 -23.601 1.00 74.75 223 VAL A N 1
ATOM 1773 C CA . VAL A 1 223 ? -0.668 -3.086 -23.937 1.00 74.75 223 VAL A CA 1
ATOM 1774 C C . VAL A 1 223 ? -0.447 -2.796 -25.427 1.00 74.75 223 VAL A C 1
ATOM 1776 O O . VAL A 1 223 ? 0.513 -2.114 -25.781 1.00 74.75 223 VAL A O 1
ATOM 1779 N N . ASN A 1 224 ? -1.340 -3.275 -26.299 1.00 77.38 224 ASN A N 1
ATOM 1780 C CA . ASN A 1 224 ? -1.261 -3.047 -27.740 1.00 77.38 224 ASN A CA 1
ATOM 1781 C C . ASN A 1 224 ? -1.572 -1.596 -28.136 1.00 77.38 224 ASN A C 1
ATOM 1783 O O . ASN A 1 224 ? -1.200 -1.176 -29.232 1.00 77.38 224 ASN A O 1
ATOM 1787 N N . ASP A 1 225 ? -2.199 -0.819 -27.251 1.00 74.94 225 ASP A N 1
ATOM 1788 C CA . ASP A 1 225 ? -2.488 0.596 -27.489 1.00 74.94 225 ASP A CA 1
ATOM 1789 C C . ASP A 1 225 ? -1.250 1.493 -27.274 1.00 74.94 225 ASP A C 1
ATOM 1791 O O . ASP A 1 225 ? -1.292 2.693 -27.564 1.00 74.94 225 ASP A O 1
ATOM 1795 N N . PHE A 1 226 ? -0.125 0.940 -26.794 1.00 72.50 226 PHE A N 1
ATOM 1796 C CA . PHE A 1 226 ? 1.037 1.717 -26.356 1.00 72.50 226 PHE A CA 1
ATOM 1797 C C . PHE A 1 226 ? 2.370 1.214 -26.925 1.00 72.50 226 PHE A C 1
ATOM 1799 O O . PHE A 1 226 ? 2.590 0.032 -27.176 1.00 72.50 226 PHE A O 1
ATOM 1806 N N . ASP A 1 227 ? 3.320 2.143 -27.076 1.00 69.25 227 ASP A N 1
ATOM 1807 C CA . ASP A 1 227 ? 4.716 1.826 -27.392 1.00 69.25 227 ASP A CA 1
ATOM 1808 C C . ASP A 1 227 ? 5.472 1.461 -26.104 1.00 69.25 227 ASP A C 1
ATOM 1810 O O . ASP A 1 227 ? 6.079 2.310 -25.442 1.00 69.25 227 ASP A O 1
ATOM 1814 N N . THR A 1 228 ? 5.433 0.178 -25.751 1.00 66.62 228 THR A N 1
ATOM 1815 C CA . THR A 1 228 ? 6.064 -0.372 -24.538 1.00 66.62 228 THR A CA 1
ATOM 1816 C C . THR A 1 228 ? 7.584 -0.222 -24.502 1.00 66.62 228 THR A C 1
ATOM 1818 O O . THR A 1 228 ? 8.183 -0.319 -23.434 1.00 66.62 228 THR A O 1
ATOM 1821 N N . SER A 1 229 ? 8.234 0.092 -25.630 1.00 65.56 229 SER A N 1
ATOM 1822 C CA . SER A 1 229 ? 9.672 0.392 -25.654 1.00 65.56 229 SER A CA 1
ATOM 1823 C C . SER A 1 229 ? 10.018 1.739 -25.004 1.00 65.56 229 SER A C 1
ATOM 1825 O O . SER A 1 229 ? 11.187 2.014 -24.726 1.00 65.56 229 SER A O 1
ATOM 1827 N N . LYS A 1 230 ? 9.013 2.593 -24.757 1.00 57.78 230 LYS A N 1
ATOM 1828 C CA . LYS A 1 230 ? 9.189 3.971 -24.272 1.00 57.78 230 LYS A CA 1
ATOM 1829 C C . LYS A 1 230 ? 8.568 4.244 -22.910 1.00 57.78 230 LYS A C 1
ATOM 1831 O O . LYS A 1 230 ? 8.655 5.380 -22.435 1.00 57.78 230 LYS A O 1
ATOM 1836 N N . THR A 1 231 ? 7.882 3.287 -22.292 1.00 53.34 231 THR A N 1
ATOM 1837 C CA . THR A 1 231 ? 7.101 3.552 -21.078 1.00 53.34 231 THR A CA 1
ATOM 1838 C C . THR A 1 231 ? 7.040 2.327 -20.177 1.00 53.34 231 THR A C 1
ATOM 1840 O O . THR A 1 231 ? 6.646 1.253 -20.612 1.00 53.34 231 THR A O 1
ATOM 1843 N N . ASP A 1 232 ? 7.380 2.518 -18.901 1.00 55.25 232 ASP A N 1
ATOM 1844 C CA . ASP A 1 232 ? 6.982 1.586 -17.844 1.00 55.25 232 ASP A CA 1
ATOM 1845 C C . ASP A 1 232 ? 5.504 1.843 -17.527 1.00 55.25 232 ASP A C 1
ATOM 1847 O O . ASP A 1 232 ? 5.141 2.979 -17.202 1.00 55.25 232 ASP A O 1
ATOM 1851 N N . MET A 1 233 ? 4.660 0.819 -17.660 1.00 59.16 233 MET A N 1
ATOM 1852 C CA . MET A 1 233 ? 3.205 0.942 -17.565 1.00 59.16 233 MET A CA 1
ATOM 1853 C C . MET A 1 233 ? 2.652 0.366 -16.263 1.00 59.16 233 MET A C 1
ATOM 1855 O O . MET A 1 233 ? 3.102 -0.672 -15.783 1.00 59.16 233 MET A O 1
ATOM 1859 N N . VAL A 1 234 ? 1.612 1.017 -15.745 1.00 57.66 234 VAL A N 1
ATOM 1860 C CA . VAL A 1 234 ? 0.676 0.420 -14.791 1.00 57.66 234 VAL A CA 1
ATOM 1861 C C . VAL A 1 234 ? -0.545 0.013 -15.604 1.00 57.66 234 VAL A C 1
ATOM 1863 O O . VAL A 1 234 ? -1.215 0.876 -16.153 1.00 57.66 234 VAL A O 1
ATOM 1866 N N . LEU A 1 235 ? -0.808 -1.288 -15.727 1.00 68.44 235 LEU A N 1
ATOM 1867 C CA . LEU A 1 235 ? -1.927 -1.782 -16.542 1.00 68.44 235 LEU A CA 1
ATOM 1868 C C . LEU A 1 235 ? -3.268 -1.725 -15.790 1.00 68.44 235 LEU A C 1
ATOM 1870 O O . LEU A 1 235 ? -4.324 -1.610 -16.407 1.00 68.44 235 LEU A O 1
ATOM 1874 N N . GLY A 1 236 ? -3.233 -1.773 -14.454 1.00 73.62 236 GLY A N 1
ATOM 1875 C CA . GLY A 1 236 ? -4.423 -1.800 -13.605 1.00 73.62 236 GLY A CA 1
ATOM 1876 C C . GLY A 1 236 ? -4.790 -0.441 -13.009 1.00 73.62 236 GLY A C 1
ATOM 1877 O O . GLY A 1 236 ? -4.061 0.091 -12.173 1.00 73.62 236 GLY A O 1
ATOM 1878 N N . TYR A 1 237 ? -5.980 0.072 -13.331 1.00 82.56 237 TYR A N 1
ATOM 1879 C CA . TYR A 1 237 ? -6.531 1.285 -12.699 1.00 82.56 237 TYR A CA 1
ATOM 1880 C C . TYR A 1 237 ? -7.158 1.036 -11.321 1.00 82.56 237 TYR A C 1
ATOM 1882 O O . TYR A 1 237 ? -7.567 1.980 -10.646 1.00 82.56 237 TYR A O 1
ATOM 1890 N N . VAL A 1 238 ? -7.260 -0.228 -10.896 1.00 84.75 238 VAL A N 1
ATOM 1891 C CA . VAL A 1 238 ? -7.789 -0.591 -9.572 1.00 84.75 238 VAL A CA 1
ATOM 1892 C C . VAL A 1 238 ? -6.862 -0.167 -8.429 1.00 84.75 238 VAL A C 1
ATOM 1894 O O . VAL A 1 238 ? -7.326 -0.040 -7.302 1.00 84.75 238 VAL A O 1
ATOM 1897 N N . ASN A 1 239 ? -5.590 0.135 -8.715 1.00 83.19 239 ASN A N 1
ATOM 1898 C CA . ASN A 1 239 ? -4.643 0.691 -7.749 1.00 83.19 239 ASN A CA 1
ATOM 1899 C C . ASN A 1 239 ? -4.849 2.209 -7.590 1.00 83.19 239 ASN A C 1
ATOM 1901 O O . ASN A 1 239 ? -4.026 3.028 -8.005 1.00 83.19 239 ASN A O 1
ATOM 1905 N N . TYR A 1 240 ? -6.005 2.584 -7.044 1.00 86.00 240 TYR A N 1
ATOM 1906 C CA . TYR A 1 240 ? -6.368 3.968 -6.762 1.00 86.00 240 TYR A CA 1
ATOM 1907 C C . TYR A 1 240 ? -6.350 4.256 -5.260 1.00 86.00 240 TYR A C 1
ATOM 1909 O O . TYR A 1 240 ? -6.564 3.383 -4.418 1.00 86.00 240 TYR A O 1
ATOM 1917 N N . LEU A 1 241 ? -6.162 5.526 -4.906 1.00 88.00 241 LEU A N 1
ATOM 1918 C CA . LEU A 1 241 ? -6.355 6.000 -3.538 1.00 88.00 241 LEU A CA 1
ATOM 1919 C C . LEU A 1 241 ? -7.728 6.659 -3.417 1.00 88.00 241 LEU A C 1
ATOM 1921 O O . LEU A 1 241 ? -8.004 7.637 -4.107 1.00 88.00 241 LEU A O 1
ATOM 1925 N N . HIS A 1 242 ? -8.566 6.168 -2.503 1.00 87.12 242 HIS A N 1
ATOM 1926 C CA . HIS A 1 242 ? -9.771 6.880 -2.081 1.00 87.12 242 HIS A CA 1
ATOM 1927 C C . HIS A 1 242 ? -9.523 7.607 -0.758 1.00 87.12 242 HIS A C 1
ATOM 1929 O O . HIS A 1 242 ? -9.123 6.983 0.225 1.00 87.12 242 HIS A O 1
ATOM 1935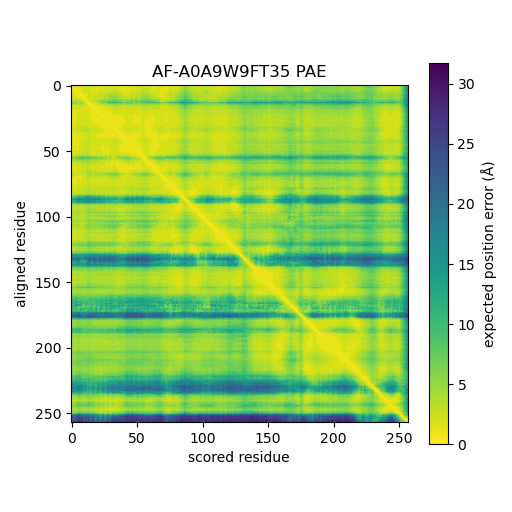 N N . CYS A 1 243 ? -9.768 8.915 -0.720 1.00 85.06 243 CYS A N 1
ATOM 1936 C CA . CYS A 1 243 ? -9.589 9.731 0.479 1.00 85.06 243 CYS A CA 1
ATOM 1937 C C . CYS A 1 243 ? -10.544 10.932 0.454 1.00 85.06 243 CYS A C 1
ATOM 1939 O O . CYS A 1 243 ? -10.628 11.614 -0.565 1.00 85.06 243 CYS A O 1
ATOM 1941 N N . GLU A 1 244 ? -11.284 11.163 1.546 1.00 85.25 244 GLU A N 1
ATOM 1942 C CA . GLU A 1 244 ? -12.220 12.295 1.705 1.00 85.25 244 GLU A CA 1
ATOM 1943 C C . GLU A 1 244 ? -13.126 12.533 0.477 1.00 85.25 244 GLU A C 1
ATOM 1945 O O . GLU A 1 244 ? -13.198 13.632 -0.079 1.00 85.25 244 GLU A O 1
ATOM 1950 N N . GLY A 1 245 ? -13.777 11.462 0.001 1.00 84.88 245 GLY A N 1
ATOM 1951 C CA . GLY A 1 245 ? -14.719 11.498 -1.126 1.00 84.88 245 GLY A CA 1
ATOM 1952 C C . GLY A 1 245 ? -14.083 11.670 -2.510 1.00 84.88 245 GLY A C 1
ATOM 1953 O O . GLY A 1 245 ? -14.797 11.902 -3.485 1.00 84.88 245 GLY A O 1
ATOM 1954 N N . ARG A 1 246 ? -12.755 11.572 -2.616 1.00 88.56 246 ARG A N 1
ATOM 1955 C CA . ARG A 1 246 ? -12.003 11.720 -3.868 1.00 88.56 246 ARG A CA 1
ATOM 1956 C C . ARG A 1 246 ? -11.300 10.430 -4.232 1.00 88.56 246 ARG A C 1
ATOM 1958 O O . ARG A 1 246 ? -10.960 9.636 -3.360 1.00 88.56 246 ARG A O 1
ATOM 1965 N N . CYS A 1 247 ? -11.071 10.251 -5.527 1.00 88.38 247 CYS A N 1
ATOM 1966 C CA . CYS A 1 247 ? -10.360 9.110 -6.079 1.00 88.38 247 CYS A CA 1
ATOM 1967 C C . CYS A 1 247 ? -9.153 9.607 -6.880 1.00 88.38 247 CYS A C 1
ATOM 1969 O O . CYS A 1 247 ? -9.319 10.363 -7.838 1.00 88.38 247 CYS A O 1
ATOM 1971 N N . PHE A 1 248 ? -7.951 9.193 -6.486 1.00 88.62 248 PHE A N 1
ATOM 1972 C CA . PHE A 1 248 ? -6.711 9.445 -7.214 1.00 88.62 248 PHE A CA 1
ATOM 1973 C C . PHE A 1 248 ? -6.363 8.176 -7.981 1.00 88.62 248 PHE A C 1
ATOM 1975 O O . PHE A 1 248 ? -5.954 7.183 -7.379 1.00 88.62 248 PHE A O 1
ATOM 1982 N N . LEU A 1 249 ? -6.573 8.203 -9.294 1.00 86.50 249 LEU A N 1
ATOM 1983 C CA . LEU A 1 249 ? -6.285 7.080 -10.177 1.00 86.50 249 LEU A CA 1
ATOM 1984 C C . LEU A 1 249 ? -4.939 7.294 -10.861 1.00 86.50 249 LEU A C 1
ATOM 1986 O O . LEU A 1 249 ? -4.599 8.419 -11.240 1.00 86.50 249 LEU A O 1
ATOM 1990 N N . ALA A 1 250 ? -4.209 6.201 -11.071 1.00 80.56 250 ALA A N 1
ATOM 199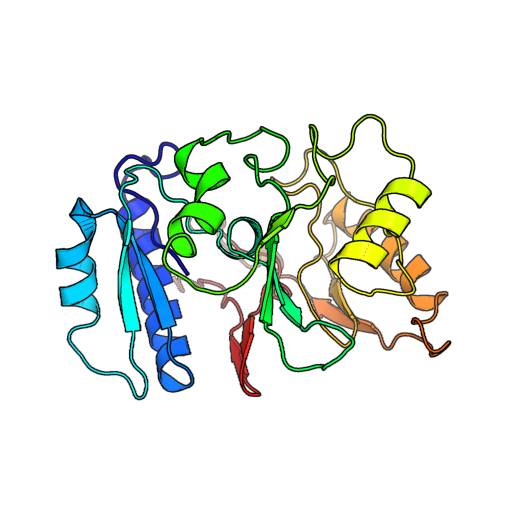1 C CA . ALA A 1 250 ? -3.100 6.204 -12.007 1.00 80.56 250 ALA A CA 1
ATOM 1992 C C . ALA A 1 250 ? -3.623 6.617 -13.389 1.00 80.56 250 ALA A C 1
ATOM 1994 O O . ALA A 1 250 ? -4.618 6.084 -13.880 1.00 80.56 250 ALA A O 1
ATOM 1995 N N . LYS A 1 251 ? -2.964 7.600 -13.995 1.00 74.25 251 LYS A N 1
ATOM 1996 C CA . LYS A 1 251 ? -3.203 7.975 -15.383 1.00 74.25 251 LYS A CA 1
ATOM 1997 C C . LYS A 1 251 ? -2.120 7.323 -16.223 1.00 74.25 251 LYS A C 1
ATOM 1999 O O . LYS A 1 251 ? -0.944 7.432 -15.871 1.00 74.25 251 LYS A O 1
ATOM 2004 N N . ASP A 1 252 ? -2.500 6.713 -17.339 1.00 66.44 252 ASP A N 1
ATOM 2005 C CA . ASP A 1 252 ? -1.520 6.216 -18.297 1.00 66.44 252 ASP A CA 1
ATOM 2006 C C . ASP A 1 252 ? -0.611 7.364 -18.722 1.00 66.44 252 ASP A C 1
ATOM 2008 O O . ASP A 1 252 ? -1.073 8.438 -19.136 1.00 66.44 252 ASP A O 1
ATOM 2012 N N . VAL A 1 253 ? 0.699 7.147 -18.626 1.00 52.00 253 VAL A N 1
ATOM 2013 C CA . VAL A 1 253 ? 1.665 8.061 -19.224 1.00 52.00 253 VAL A CA 1
ATOM 2014 C C . VAL A 1 253 ? 1.625 7.824 -20.730 1.00 52.00 253 VAL A C 1
ATOM 2016 O O . VAL A 1 253 ? 2.468 7.148 -21.306 1.00 52.00 253 VAL A O 1
ATOM 2019 N N . VAL A 1 254 ? 0.627 8.412 -21.388 1.00 42.88 254 VAL A N 1
ATOM 2020 C CA . VAL A 1 254 ? 0.671 8.669 -22.823 1.00 42.88 254 VAL A CA 1
ATOM 2021 C C . VAL A 1 254 ? 1.742 9.737 -23.015 1.00 42.88 254 VAL A C 1
ATOM 2023 O O . VAL A 1 254 ? 1.468 10.933 -22.920 1.00 42.88 254 VAL A O 1
ATOM 2026 N N . ARG A 1 255 ? 2.989 9.339 -23.284 1.00 36.47 255 ARG A N 1
ATOM 2027 C CA . ARG A 1 255 ? 3.828 10.215 -24.104 1.00 36.47 255 ARG A CA 1
ATOM 2028 C C . ARG A 1 255 ? 3.220 10.165 -25.498 1.00 36.47 255 ARG A C 1
ATOM 2030 O O . ARG A 1 255 ? 3.493 9.241 -26.260 1.00 36.47 255 ARG A O 1
ATOM 2037 N N . SER A 1 256 ? 2.342 11.122 -25.799 1.00 33.06 256 SER A N 1
ATOM 2038 C CA . SER A 1 256 ? 1.961 11.384 -27.182 1.00 33.06 256 SER A CA 1
ATOM 2039 C C . SER A 1 256 ? 3.249 11.609 -27.968 1.00 33.06 256 SER A C 1
ATOM 2041 O O . SER A 1 256 ? 4.160 12.275 -27.465 1.00 33.06 256 SER A O 1
ATOM 2043 N N . LYS A 1 257 ? 3.332 10.993 -29.149 1.00 36.38 257 LYS A N 1
ATOM 2044 C CA . LYS A 1 257 ? 4.404 11.253 -30.113 1.00 36.38 257 LYS A CA 1
ATOM 2045 C C . LYS A 1 257 ? 4.582 12.749 -30.352 1.00 36.38 257 LYS A C 1
ATOM 2047 O O . LYS A 1 257 ? 3.558 13.468 -30.310 1.00 36.38 257 LYS A O 1
#

Mean predicted aligned error: 6.53 Å

Secondary structure (DSSP, 8-state):
-BPPPTT-GGG-STTHHHHHHHHHHHHHHHHHTTS-EEEEEEGGGHHHHHHHT-S--SS-EEEEEES-SS--S-HHHHS-EEEE-SSSTT-EEEEE----SGGGTS--HHHHTHHHHHTTT--PPEEE----STTTTT--HHHHHHHHHHHH--S--------TTTSTTSS-----SSEEEEEPPTT-THHHHHHHHHHHHHTT-B-TTSPBP-EEEEEPPPGGGS-TTS------TT--EEETTEEEPPPP-----

Organism: NCBI:txid1506179

Foldseek 3Di:
DEQFFQPAPVQPPPCRSVVRVVVVLVVQLVCQLPDEAEYEYAPVCVVVVCVSCVDDHPHYHHYDHDPDRGDDPPCVQQAWDWDADVVPRPQIATEQLQDAQQLVPRGDPRRSCVNCVVCVVPPHHYDYAPQDDSRCPPDDPVRVVVRCCVPHVAPDDQDADFAPPPDSNSHDDDDPDAAEQEQEDPPPPPNNVSSVRRCVRLQPDAGPVRHRGDYHYDYFDDPVVDDPVPDDFDRTQSPWDDDPNDIRTDDTPPPDD

Radius of gyration: 19.66 Å; Cα contacts (8 Å, |Δi|>4): 364; chains: 1; bounding box: 47×50×53 Å

Nearest PDB structures (foldseek):
  6nib-assembly1_A-2  TM=8.229E-01  e=1.065E-13  Medicago truncatula
  6nic-assembly1_B  TM=7.934E-01  e=4.520E-13  Medicago truncatula
  2cmu-assembly1_A  TM=8.107E-01  e=1.116E-11  Helicobacter pylori 26695
  1xkn-assembly1_A  TM=8.188E-01  e=1.266E-11  Chlorobaculum tepidum TLS
  1zbr-assembly1_B  TM=7.444E-01  e=5.503E-10  Porphyromonas gingivalis W83

Sequence (257 aa):
MAWPGNKNPNYQKNGSLVRMRNELTAIAKAISEFVPVILLVSRDQVPDAQQRFQEKSHHAVEIKAMDSGSLEPWMRDIAPTFVFSENPYSDLHWVDFNFNGWGGQYPSADNSQLAARFLQDSQIPRVNSILNPNRNLHMSRDAIERELHRVLNVSKIIWVPGVRDQDVTDAHIDAPGKVVLSRPAPGSGVWTKVYDETKHILSRVTDAKGQRLKITELPEADVNDFDTSKTDMVLGYVNYLHCEGRCFLAKDVVRSK

Solvent-accessible surface area (backbone atoms only — not comparable to full-atom values): 15519 Å² total; per-residue (Å²): 84,37,40,67,14,93,66,21,79,93,42,69,56,89,65,41,57,60,51,52,44,52,51,52,48,53,51,50,53,63,47,10,60,78,40,72,35,58,36,37,31,22,58,92,46,44,68,63,51,52,62,75,57,65,66,81,52,84,26,56,73,46,78,43,73,38,102,36,52,51,36,62,48,59,38,89,74,41,42,64,47,74,43,64,41,85,80,63,76,72,48,59,31,29,39,42,59,60,44,44,32,66,67,53,80,55,66,40,73,66,46,40,44,37,33,60,62,74,44,64,88,49,93,57,49,78,42,80,50,87,54,51,62,70,70,38,80,83,57,52,70,69,56,51,50,53,50,48,24,72,73,69,72,50,90,63,85,86,89,66,80,64,41,78,89,77,48,82,66,30,63,73,87,68,80,88,76,78,49,71,42,67,36,64,38,91,85,50,57,72,52,44,53,46,41,53,54,35,51,58,51,52,74,69,46,54,53,81,85,69,44,72,60,63,76,44,77,42,73,29,59,52,70,88,83,51,68,66,93,78,46,93,79,79,49,59,55,61,68,44,49,77,57,96,94,39,77,51,59,68,70,78,83,73,77,72,130

InterPro domains:
  IPR007466 Peptidyl-arginine deiminase, Porphyromonas-type [PF04371] (1-128)
  IPR007466 Peptidyl-arginine deiminase, Porphyromonas-type [PF04371] (129-248)
  IPR007466 Peptidyl-arginine deiminase, Porphyromonas-type [PTHR31377] (129-234)

pLDDT: mean 85.79, std 12.26, range [33.06, 97.88]